Protein AF-A0AAZ3Q9U4-F1 (afdb_monomer)

pLDDT: mean 82.26, std 19.21, range [31.11, 98.75]

Mean predicted aligned error: 13.23 Å

Solvent-accessible surface area (backbone atoms only — not comparable to full-atom values): 12787 Å² total; per-residue (Å²): 139,87,85,83,89,81,92,74,90,76,81,78,76,84,69,70,64,64,60,52,54,51,51,49,50,49,50,51,51,51,49,54,52,50,51,51,51,50,52,50,51,52,51,52,52,51,50,49,52,50,50,49,50,50,51,51,48,52,58,60,59,39,42,61,49,77,53,77,44,64,73,43,79,49,76,29,46,24,40,40,40,41,26,47,29,39,39,40,42,25,47,32,40,38,39,44,26,46,32,40,39,34,46,28,44,30,38,38,35,45,33,43,33,36,39,38,38,26,48,34,40,40,38,42,18,44,37,36,41,39,41,28,44,33,39,36,40,40,29,46,34,41,39,40,40,24,47,35,39,39,40,41,28,47,35,38,40,37,41,27,44,35,37,39,38,40,27,46,33,38,38,40,39,24,48,36,38,37,40,42,23,47,34,38,39,35,44,30,43,32,37,40,36,45,36,41,32,37,41,38,36,26,48,34,40,39,38,40,20,44,38,36,40,40,41,25,45,33,36,38,39,40,28,45,33,39,38,38,40,24,46,36,36,39,39,40,25,47,33,37,40,40,38,26,46,33,36,39,39,40,25,47,32,39,39,40,40,24,47,34,34,41,40,38,26,48,42,72,48,79,48,54,82,45,67,47,82,50,64,58,80,74,131

InterPro domains:
  IPR026737 Golgin subfamily A member 6-like [PTHR23143] (115-274)

Nearest PDB structures (foldseek):
  8vbb-assembly1_A  TM=3.164E-01  e=2.878E+00  Escherichia coli ETEC H10407

Organism: Oncorhynchus tshawytscha (NCBI:txid74940)

Sequence (283 aa):
MLGARPFGLQEVPNLPGHQGHLLGHQGHLLGLQGHLLGHQCHLLRHQGHLLWHQGHLLWHQGHQGHLLGQQDHLLGHQGHLLGHQGHLLGHQGHLLGHQGHLPGHQGHLPGHQGHLLGHQGHLLVHQGHLLGHQGHLLGHQGHLFGHQGHLLGHQGHLLGHQGHLLGHQGHLLGHQGHLLGHQGHLPGHQGHLPGHQGHLLGHQGHLLVHQGHLLGHQGHLLGHQGHLLGHQGHLLGHQGHLLGHQGHLLG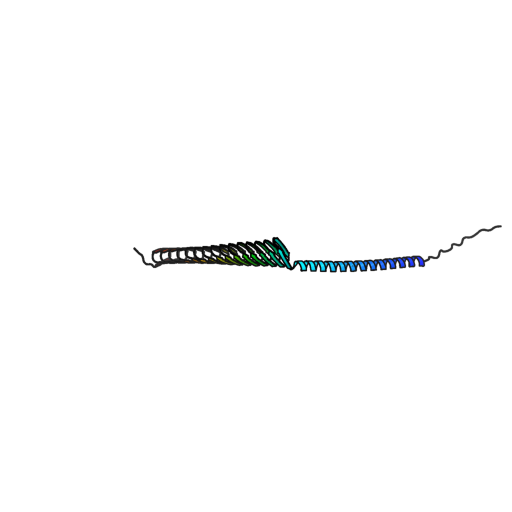HQGHLLGHQGHLLGHQGHLLGHQGHLSGHQGH

Radius of gyration: 43.03 Å; Cα contacts (8 Å, |Δi|>4): 817; chains: 1; bounding box: 132×72×117 Å

Secondary structure (DSSP, 8-state):
---------------HHHHHHHHHHHHHHHHHHHHHHHHHHHHHHHHHHHHHHHHHHHHHHTTEEEEEEEEEEEEEEEEEEEEEEEEEEEEEEEEEEEEEEEEEEEEEEEEEEEEEEEEEEEEEEEEEEEEEEEEEEEEEEEEEEEEEEEEEEEEEEEEEEEEEEEEEEEEEEEEEEEEEEEEEEEEEEEEEEEEEEEEEEEEEEEEEEEEEEEEEEEEEEEEEEEEEEEEEEEEEEEEEEEEEEEEEEEEEEEEEEEEEEEEEEEEEEEEEEEEEEE-----

Structure (mmCIF, N/CA/C/O backbone):
data_AF-A0AAZ3Q9U4-F1
#
_entry.id   AF-A0AAZ3Q9U4-F1
#
loop_
_atom_site.group_PDB
_atom_site.id
_atom_site.type_symbol
_atom_site.label_atom_id
_atom_site.label_alt_id
_atom_site.label_comp_id
_atom_site.label_asym_id
_atom_site.label_entity_id
_atom_site.label_seq_id
_atom_site.pdbx_PDB_ins_code
_atom_site.Cartn_x
_atom_site.Cartn_y
_atom_site.Cartn_z
_atom_site.occupancy
_atom_site.B_iso_or_equiv
_atom_site.auth_seq_id
_atom_site.auth_comp_id
_atom_site.auth_asym_id
_atom_site.auth_atom_id
_atom_site.pdbx_PDB_model_num
ATOM 1 N N . MET A 1 1 ? 103.275 53.259 -77.985 1.00 34.62 1 MET A N 1
ATOM 2 C CA . MET A 1 1 ? 102.979 54.632 -77.517 1.00 34.62 1 MET A CA 1
ATOM 3 C C . MET A 1 1 ? 101.551 54.600 -77.006 1.00 34.62 1 MET A C 1
ATOM 5 O O . MET A 1 1 ? 100.694 54.213 -77.778 1.00 34.62 1 MET A O 1
ATOM 9 N N . LEU A 1 2 ? 101.274 54.653 -75.706 1.00 33.69 2 LEU A N 1
ATOM 10 C CA . LEU A 1 2 ? 101.430 55.739 -74.720 1.00 33.69 2 LEU A CA 1
ATOM 11 C C . LEU A 1 2 ? 100.010 56.150 -74.294 1.00 33.69 2 LEU A C 1
ATOM 13 O O . LEU A 1 2 ? 99.180 56.407 -75.155 1.00 33.69 2 LEU A O 1
ATOM 17 N N . GLY A 1 3 ? 99.784 56.290 -72.985 1.00 31.77 3 GLY A N 1
ATOM 18 C CA . GLY A 1 3 ? 98.911 57.365 -72.493 1.00 31.77 3 GLY A CA 1
ATOM 19 C C . GLY A 1 3 ? 97.612 56.985 -71.778 1.00 31.77 3 GLY A C 1
ATOM 20 O O . GLY A 1 3 ? 96.534 57.081 -72.335 1.00 31.77 3 GLY A O 1
ATOM 21 N N . ALA A 1 4 ? 97.768 56.620 -70.507 1.00 35.41 4 ALA A N 1
ATOM 22 C CA . ALA A 1 4 ? 96.901 56.812 -69.336 1.00 35.41 4 ALA A CA 1
ATOM 23 C C . ALA A 1 4 ? 95.609 57.691 -69.383 1.00 35.41 4 ALA A C 1
ATOM 25 O O . ALA A 1 4 ? 95.686 58.870 -69.706 1.00 35.41 4 ALA A O 1
ATOM 26 N N . ARG A 1 5 ? 94.551 57.122 -68.746 1.00 38.59 5 ARG A N 1
ATOM 27 C CA . ARG A 1 5 ? 93.585 57.666 -67.729 1.00 38.59 5 ARG A CA 1
ATOM 28 C C . ARG A 1 5 ? 92.576 58.774 -68.145 1.00 38.59 5 ARG A C 1
ATOM 30 O O . ARG A 1 5 ? 92.869 59.493 -69.086 1.00 38.59 5 ARG A O 1
ATOM 37 N N . PRO A 1 6 ? 91.431 58.986 -67.427 1.00 45.69 6 PRO A N 1
ATOM 38 C CA . PRO A 1 6 ? 91.066 58.517 -66.074 1.00 45.69 6 PRO A CA 1
ATOM 39 C C . PRO A 1 6 ? 89.630 57.951 -65.880 1.00 45.69 6 PRO A C 1
ATOM 41 O O . PRO A 1 6 ? 88.805 57.893 -66.782 1.00 45.69 6 PRO A O 1
ATOM 44 N N . PHE A 1 7 ? 89.388 57.532 -64.634 1.00 42.53 7 PHE A N 1
ATOM 45 C CA . PHE A 1 7 ? 88.136 57.117 -63.999 1.00 42.53 7 PHE A CA 1
ATOM 46 C C . PHE A 1 7 ? 86.927 58.021 -64.297 1.00 42.53 7 PHE A C 1
ATOM 48 O O . PHE A 1 7 ? 86.986 59.227 -64.070 1.00 42.53 7 PHE A O 1
ATOM 55 N N . GLY A 1 8 ? 85.804 57.401 -64.663 1.00 36.22 8 GLY A N 1
ATOM 56 C CA . GLY A 1 8 ? 84.461 57.957 -64.507 1.00 36.22 8 GLY A CA 1
ATOM 57 C C . GLY A 1 8 ? 83.662 57.058 -63.565 1.00 36.22 8 GLY A C 1
ATOM 58 O O . GLY A 1 8 ? 83.477 55.878 -63.853 1.00 36.22 8 GLY A O 1
ATOM 59 N N . LEU A 1 9 ? 83.238 57.598 -62.422 1.00 41.28 9 LEU A N 1
ATOM 60 C CA . LEU A 1 9 ? 82.271 56.964 -61.528 1.00 41.28 9 LEU A CA 1
ATOM 61 C C . LEU A 1 9 ? 80.948 56.830 -62.289 1.00 41.28 9 LEU A C 1
ATOM 63 O O . LEU A 1 9 ? 80.286 57.831 -62.546 1.00 41.28 9 LEU A O 1
ATOM 67 N N . GLN A 1 10 ? 80.586 55.612 -62.689 1.00 36.62 10 GLN A N 1
ATOM 68 C CA . GLN A 1 10 ? 79.272 55.347 -63.261 1.00 36.62 10 GLN A CA 1
ATOM 69 C C . GLN A 1 10 ? 78.308 55.113 -62.096 1.00 36.62 10 GLN A C 1
ATOM 71 O O . GLN A 1 10 ? 78.396 54.103 -61.396 1.00 36.62 10 GLN A O 1
ATOM 76 N N . GLU A 1 11 ? 77.441 56.095 -61.852 1.00 39.34 11 GLU A N 1
ATOM 77 C CA . GLU A 1 11 ? 76.276 55.947 -60.987 1.00 39.34 11 GLU A CA 1
ATOM 78 C C . GLU A 1 11 ? 75.499 54.704 -61.433 1.00 39.34 11 GLU A C 1
ATOM 80 O O . GLU A 1 11 ? 75.037 54.625 -62.571 1.00 39.34 11 GLU A O 1
ATOM 85 N N . VAL A 1 12 ? 75.386 53.705 -60.554 1.00 41.75 12 VAL A N 1
ATOM 86 C CA . VAL A 1 12 ? 74.483 52.577 -60.788 1.00 41.75 12 VAL A CA 1
ATOM 87 C C . VAL A 1 12 ? 73.069 53.106 -60.554 1.00 41.75 12 VAL A C 1
ATOM 89 O O . VAL A 1 12 ? 72.762 53.503 -59.426 1.00 41.75 12 VAL A O 1
ATOM 92 N N . PRO A 1 13 ? 72.194 53.141 -61.574 1.00 44.12 13 PRO A N 1
ATOM 93 C CA . PRO A 1 13 ? 70.821 53.550 -61.368 1.00 44.12 13 PRO A CA 1
ATOM 94 C C . PRO A 1 13 ? 70.145 52.526 -60.458 1.00 44.12 13 PRO A C 1
ATOM 96 O O . PRO A 1 13 ? 70.091 51.329 -60.750 1.00 44.12 13 PRO A O 1
ATOM 99 N N . ASN A 1 14 ? 69.634 53.023 -59.335 1.00 52.00 14 ASN A N 1
ATOM 100 C CA . ASN A 1 14 ? 68.685 52.325 -58.483 1.00 52.00 14 ASN A CA 1
ATOM 101 C C . ASN A 1 14 ? 67.581 51.762 -59.400 1.00 52.00 14 ASN A C 1
ATOM 103 O O . ASN A 1 14 ? 66.927 52.534 -60.099 1.00 52.00 14 ASN A O 1
ATOM 107 N N . LEU A 1 15 ? 67.412 50.437 -59.456 1.00 45.94 15 LEU A N 1
ATOM 108 C CA . LEU A 1 15 ? 66.365 49.764 -60.235 1.00 45.94 15 LEU A CA 1
ATOM 109 C C . LEU A 1 15 ? 65.181 49.443 -59.300 1.00 45.94 15 LEU A C 1
ATOM 111 O O . LEU A 1 15 ? 65.105 48.329 -58.776 1.00 45.94 15 LEU A O 1
ATOM 115 N N . PRO A 1 16 ? 64.225 50.369 -59.081 1.00 51.62 16 PRO A N 1
ATOM 116 C CA . PRO A 1 16 ? 63.063 50.136 -58.216 1.00 51.62 16 PRO A CA 1
ATOM 117 C C . PRO A 1 16 ? 62.078 49.089 -58.775 1.00 51.62 16 PRO A C 1
ATOM 119 O O . PRO A 1 16 ? 61.184 48.637 -58.063 1.00 51.62 16 PRO A O 1
ATOM 122 N N . GLY A 1 17 ? 62.237 48.662 -60.035 1.00 53.09 17 GLY A N 1
ATOM 123 C CA . GLY A 1 17 ? 61.307 47.751 -60.713 1.00 53.09 17 GLY A CA 1
ATOM 124 C C . GLY A 1 17 ? 61.355 46.294 -60.239 1.00 53.09 17 GLY A C 1
ATOM 125 O O . GLY A 1 17 ? 60.309 45.661 -60.113 1.00 53.09 17 GLY A O 1
ATOM 126 N N . HIS A 1 18 ? 62.537 45.750 -59.922 1.00 51.00 18 HIS A N 1
ATOM 127 C CA . HIS A 1 18 ? 62.660 44.332 -59.546 1.00 51.00 18 HIS A CA 1
ATOM 128 C C . HIS A 1 18 ? 62.171 44.039 -58.121 1.00 51.00 18 HIS A C 1
ATOM 130 O O . HIS A 1 18 ? 61.560 42.996 -57.890 1.00 51.00 18 HIS A O 1
ATOM 136 N N . GLN A 1 19 ? 62.367 44.968 -57.178 1.00 50.28 19 GLN A N 1
ATOM 137 C CA . GLN A 1 19 ? 61.842 44.833 -55.815 1.00 50.28 19 GLN A CA 1
ATOM 138 C C . GLN A 1 19 ? 60.315 44.983 -55.774 1.00 50.28 19 GLN A C 1
ATOM 140 O O . GLN A 1 19 ? 59.658 44.199 -55.095 1.00 50.28 19 GLN A O 1
ATOM 145 N N . GLY A 1 20 ? 59.731 45.905 -56.550 1.00 54.91 20 GLY A N 1
ATOM 146 C CA . GLY A 1 20 ? 58.274 46.061 -56.646 1.00 54.91 20 GLY A CA 1
ATOM 147 C C . GLY A 1 20 ? 57.567 44.838 -57.242 1.00 54.91 20 GLY A C 1
ATOM 148 O O . GLY A 1 20 ? 56.525 44.426 -56.739 1.00 54.91 20 GLY A O 1
ATOM 149 N N . HIS A 1 21 ? 58.159 44.201 -58.259 1.00 55.16 21 HIS A N 1
ATOM 150 C CA . HIS A 1 21 ? 57.615 42.976 -58.862 1.00 55.16 21 HIS A CA 1
ATOM 151 C C . HIS A 1 21 ? 57.690 41.765 -57.917 1.00 55.16 21 HIS A C 1
ATOM 153 O O . HIS A 1 21 ? 56.750 40.974 -57.853 1.00 55.16 21 HIS A O 1
ATOM 159 N N . LEU A 1 22 ? 58.781 41.634 -57.150 1.00 54.75 22 LEU A N 1
ATOM 160 C CA . LEU A 1 22 ? 58.933 40.609 -56.111 1.00 54.75 22 LEU A CA 1
ATOM 161 C C . LEU A 1 22 ? 57.954 40.822 -54.949 1.00 54.75 22 LEU A C 1
ATOM 163 O O . LEU A 1 22 ? 57.327 39.863 -54.508 1.00 54.75 22 LEU A O 1
ATOM 167 N N . LEU A 1 23 ? 57.767 42.068 -54.504 1.00 58.53 23 LEU A N 1
ATOM 168 C CA . LEU A 1 23 ? 56.784 42.429 -53.477 1.00 58.53 23 LEU A CA 1
ATOM 169 C C . LEU A 1 23 ? 55.342 42.207 -53.959 1.00 58.53 23 LEU A C 1
ATOM 171 O O . LEU A 1 23 ? 54.513 41.722 -53.195 1.00 58.53 23 LEU A O 1
ATOM 175 N N . GLY A 1 24 ? 55.046 42.487 -55.232 1.00 64.75 24 GLY A N 1
ATOM 176 C CA . GLY A 1 24 ? 53.754 42.187 -55.853 1.00 64.75 24 GLY A CA 1
ATOM 177 C C . GLY A 1 24 ? 53.478 40.683 -55.943 1.00 64.75 24 GLY A C 1
ATOM 178 O O . GLY A 1 24 ? 52.386 40.236 -55.593 1.00 64.75 24 GLY A O 1
ATOM 179 N N . HIS A 1 25 ? 54.481 39.883 -56.322 1.00 63.16 25 HIS A N 1
ATOM 180 C CA . HIS A 1 25 ? 54.386 38.420 -56.307 1.00 63.16 25 HIS A CA 1
ATOM 181 C C . HIS A 1 25 ? 54.213 37.863 -54.888 1.00 63.16 25 HIS A C 1
ATOM 183 O O . HIS A 1 25 ? 53.399 36.964 -54.685 1.00 63.16 25 HIS A O 1
ATOM 189 N N . GLN A 1 26 ? 54.930 38.409 -53.901 1.00 61.16 26 GLN A N 1
ATOM 190 C CA . GLN A 1 26 ? 54.768 38.050 -52.489 1.00 61.16 26 GLN A CA 1
ATOM 191 C C . GLN A 1 26 ? 53.374 38.422 -51.973 1.00 61.16 26 GLN A C 1
ATOM 193 O O . GLN A 1 26 ? 52.730 37.598 -51.332 1.00 61.16 26 GLN A O 1
ATOM 198 N N . GLY A 1 27 ? 52.861 39.609 -52.308 1.00 66.19 27 GLY A N 1
ATOM 199 C CA . GLY A 1 27 ? 51.503 40.032 -51.965 1.00 66.19 27 GLY A CA 1
ATOM 200 C C . GLY A 1 27 ? 50.426 39.153 -52.604 1.00 66.19 27 GLY A C 1
ATOM 201 O O . GLY A 1 27 ? 49.461 38.784 -51.939 1.00 66.19 27 GLY A O 1
ATOM 202 N N . HIS A 1 28 ? 50.611 38.745 -53.862 1.00 70.25 28 HIS A N 1
ATOM 203 C CA . HIS A 1 28 ? 49.698 37.825 -54.542 1.00 70.25 28 HIS A CA 1
ATOM 204 C C . HIS A 1 28 ? 49.723 36.420 -53.917 1.00 70.25 28 HIS A C 1
ATOM 206 O O . HIS A 1 28 ? 48.667 35.835 -53.683 1.00 70.25 28 HIS A O 1
ATOM 212 N N . LEU A 1 29 ? 50.907 35.905 -53.568 1.00 68.25 29 LEU A N 1
ATOM 213 C CA . LEU A 1 29 ? 51.060 34.630 -52.857 1.00 68.25 29 LEU A CA 1
ATOM 214 C C . LEU A 1 29 ? 50.422 34.670 -51.461 1.00 68.25 29 LEU A C 1
ATOM 216 O O . LEU A 1 29 ? 49.724 33.730 -51.089 1.00 68.25 29 LEU A O 1
ATOM 220 N N . LEU A 1 30 ? 50.592 35.769 -50.720 1.00 71.25 30 LEU A N 1
ATOM 221 C CA . LEU A 1 30 ? 49.940 35.986 -49.424 1.00 71.25 30 LEU A CA 1
ATOM 222 C C . LEU A 1 30 ? 48.415 36.097 -49.564 1.00 71.25 30 LEU A C 1
ATOM 224 O O . LEU A 1 30 ? 47.685 35.556 -48.736 1.00 71.25 30 LEU A O 1
ATOM 228 N N . GLY A 1 31 ? 47.922 36.736 -50.629 1.00 71.25 31 GLY A N 1
ATOM 229 C CA . GLY A 1 31 ? 46.496 36.796 -50.954 1.00 71.25 31 GLY A CA 1
ATOM 230 C C . GLY A 1 31 ? 45.909 35.412 -51.236 1.00 71.25 31 GLY A C 1
ATOM 231 O O . GLY A 1 31 ? 44.898 35.037 -50.643 1.00 71.25 31 GLY A O 1
ATOM 232 N N . LEU A 1 32 ? 46.578 34.607 -52.067 1.00 74.12 32 LEU A N 1
ATOM 233 C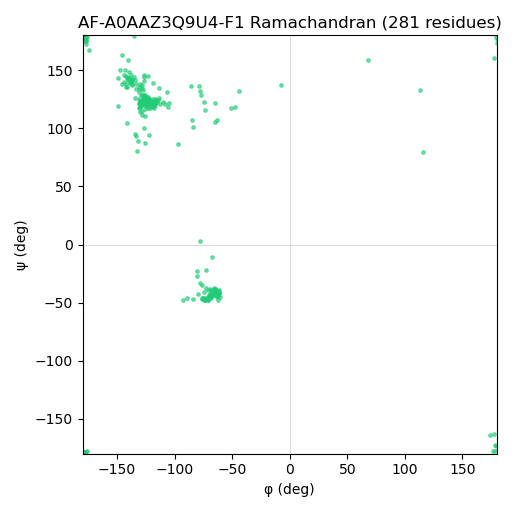 CA . LEU A 1 32 ? 46.190 33.219 -52.342 1.00 74.12 32 LEU A CA 1
ATOM 234 C C . LEU A 1 32 ? 46.230 32.351 -51.076 1.00 74.12 32 LEU A C 1
ATOM 236 O O . LEU A 1 32 ? 45.325 31.546 -50.855 1.00 74.12 32 LEU A O 1
ATOM 240 N N . GLN A 1 33 ? 47.227 32.549 -50.210 1.00 70.25 33 GLN A N 1
ATOM 241 C CA . GLN A 1 33 ? 47.317 31.870 -48.918 1.00 70.25 33 GLN A CA 1
ATOM 242 C C . GLN A 1 33 ? 46.171 32.284 -47.980 1.00 70.25 33 GLN A C 1
ATOM 244 O O . GLN A 1 33 ? 45.575 31.426 -47.331 1.00 70.25 33 GLN A O 1
ATOM 249 N N . GLY A 1 34 ? 45.800 33.567 -47.961 1.00 72.31 34 GLY A N 1
ATOM 250 C CA . GLY A 1 34 ? 44.638 34.076 -47.230 1.00 72.31 34 GLY A CA 1
ATOM 251 C C . GLY A 1 34 ? 43.314 33.495 -47.736 1.00 72.31 34 GLY A C 1
ATOM 252 O O . GLY A 1 34 ? 42.479 33.081 -46.933 1.00 72.31 34 GLY A O 1
ATOM 253 N N . HIS A 1 35 ? 43.140 33.378 -49.055 1.00 76.19 35 HIS A N 1
ATOM 254 C CA . HIS A 1 35 ? 41.973 32.721 -49.648 1.00 76.19 35 HIS A CA 1
ATOM 255 C C . HIS A 1 35 ? 41.915 31.228 -49.300 1.00 76.19 35 HIS A C 1
ATOM 257 O O . HIS A 1 35 ? 40.849 30.731 -48.932 1.00 76.19 35 HIS A O 1
ATOM 263 N N . LEU A 1 36 ? 43.049 30.520 -49.343 1.00 73.94 36 LEU A N 1
ATOM 264 C CA . LEU A 1 36 ? 43.132 29.110 -48.957 1.00 73.94 36 LEU A CA 1
ATOM 265 C C . LEU A 1 36 ? 42.768 28.908 -47.477 1.00 73.94 36 LEU A C 1
ATOM 267 O O . LEU A 1 36 ? 41.971 28.026 -47.159 1.00 73.94 36 LEU A O 1
ATOM 271 N N . LEU A 1 37 ? 43.286 29.758 -46.586 1.00 74.31 37 LEU A N 1
ATOM 272 C CA . LEU A 1 37 ? 42.946 29.754 -45.160 1.00 74.31 37 LEU A CA 1
ATOM 273 C C . LEU A 1 37 ? 41.461 30.071 -44.929 1.00 74.31 37 LEU A C 1
ATOM 275 O O . LEU A 1 37 ? 40.815 29.422 -44.109 1.00 74.31 37 LEU A O 1
ATOM 279 N N . GLY A 1 38 ? 40.888 31.011 -45.686 1.00 72.62 38 GLY A N 1
ATOM 280 C CA . GLY A 1 38 ? 39.456 31.316 -45.653 1.00 72.62 38 GLY A CA 1
ATOM 281 C C . GLY A 1 38 ? 38.590 30.117 -46.052 1.00 72.62 38 GLY A C 1
ATOM 282 O O . GLY A 1 38 ? 37.633 29.781 -45.349 1.00 72.62 38 GLY A O 1
ATOM 283 N N . HIS A 1 39 ? 38.964 29.413 -47.124 1.00 72.19 39 HIS A N 1
ATOM 284 C CA . HIS A 1 39 ? 38.303 28.174 -47.541 1.00 72.19 39 HIS A CA 1
ATOM 285 C C . HIS A 1 39 ? 38.435 27.062 -46.493 1.00 72.19 39 HIS A C 1
ATOM 287 O O . HIS A 1 39 ? 37.448 26.383 -46.205 1.00 72.19 39 HIS A O 1
ATOM 293 N N . GLN A 1 40 ? 39.609 26.903 -45.875 1.00 63.97 40 GLN A N 1
ATOM 294 C CA . GLN A 1 40 ? 39.823 25.946 -44.783 1.00 63.97 40 GLN A CA 1
ATOM 295 C C . GLN A 1 40 ? 38.955 26.270 -43.560 1.00 63.97 40 GLN A C 1
ATOM 297 O O . GLN A 1 40 ? 38.327 25.373 -43.002 1.00 63.97 40 GLN A O 1
ATOM 302 N N . CYS A 1 41 ? 38.837 27.545 -43.186 1.00 65.06 41 CYS A N 1
ATOM 303 C CA . CYS A 1 41 ? 37.967 27.986 -42.095 1.00 65.06 41 CYS A CA 1
ATOM 304 C C . CYS A 1 41 ? 36.485 27.703 -42.394 1.00 65.06 41 CYS A C 1
ATOM 306 O O . CYS A 1 41 ? 35.747 27.228 -41.530 1.00 65.06 41 CYS A O 1
ATOM 308 N N . HIS A 1 42 ? 36.046 27.939 -43.635 1.00 65.38 42 HIS A N 1
ATOM 309 C CA . HIS A 1 42 ? 34.681 27.634 -44.061 1.00 65.38 42 HIS A CA 1
ATOM 310 C C . HIS A 1 42 ? 34.397 26.122 -44.049 1.00 65.38 42 HIS A C 1
ATOM 312 O O . HIS A 1 42 ? 33.335 25.694 -43.593 1.00 65.38 42 HIS A O 1
ATOM 318 N N . LEU A 1 43 ? 35.360 25.303 -44.483 1.00 66.75 43 LEU A N 1
ATOM 319 C CA . LEU A 1 43 ? 35.293 23.841 -44.412 1.00 66.75 43 LEU A CA 1
ATOM 320 C C . LEU A 1 43 ? 35.224 23.342 -42.964 1.00 66.75 43 LEU A C 1
ATOM 322 O O . LEU A 1 43 ? 34.376 22.508 -42.663 1.00 66.75 43 LEU A O 1
ATOM 326 N N . LEU A 1 44 ? 36.040 23.889 -42.059 1.00 63.97 44 LEU A N 1
ATOM 327 C CA . LEU A 1 44 ? 36.012 23.550 -40.632 1.00 63.97 44 LEU A CA 1
ATOM 328 C C . LEU A 1 44 ? 34.681 23.942 -39.977 1.00 63.97 44 LEU A C 1
ATOM 330 O O . LEU A 1 44 ? 34.118 23.163 -39.210 1.00 63.97 44 LEU A O 1
ATOM 334 N N . ARG A 1 45 ? 34.122 25.109 -40.320 1.00 62.06 45 ARG A N 1
ATOM 335 C CA . ARG A 1 45 ? 32.798 25.531 -39.838 1.00 62.06 45 ARG A CA 1
ATOM 336 C C . ARG A 1 45 ? 31.688 24.613 -40.349 1.00 62.06 45 ARG A C 1
ATOM 338 O O . ARG A 1 45 ? 30.791 24.261 -39.586 1.00 62.06 45 ARG A O 1
ATOM 345 N N . HIS A 1 46 ? 31.758 24.201 -41.613 1.00 56.94 46 HIS A N 1
ATOM 346 C CA . HIS A 1 46 ? 30.809 23.257 -42.199 1.00 56.94 46 HIS A CA 1
ATOM 347 C C . HIS A 1 46 ? 30.938 21.857 -41.575 1.00 56.94 46 HIS A C 1
ATOM 349 O O . HIS A 1 46 ? 29.930 21.237 -41.253 1.00 56.94 46 HIS A O 1
ATOM 355 N N . GLN A 1 47 ? 32.162 21.381 -41.322 1.00 58.72 47 GLN A N 1
ATOM 356 C CA . GLN A 1 47 ? 32.418 20.138 -40.584 1.00 58.72 47 GLN A CA 1
ATOM 357 C C . GLN A 1 47 ? 31.875 20.208 -39.151 1.00 58.72 47 GLN A C 1
ATOM 359 O O . GLN A 1 47 ? 31.227 19.266 -38.708 1.00 58.72 47 GLN A O 1
ATOM 364 N N . GLY A 1 48 ? 32.050 21.337 -38.458 1.00 52.66 48 GLY A N 1
ATOM 365 C CA . GLY A 1 48 ? 31.460 21.576 -37.140 1.00 52.66 48 GLY A CA 1
ATOM 366 C C . GLY A 1 48 ? 29.929 21.549 -37.159 1.00 52.66 48 GLY A C 1
ATOM 367 O O . GLY A 1 48 ? 29.320 20.923 -36.298 1.00 52.66 48 GLY A O 1
ATOM 368 N N . HIS A 1 49 ? 29.298 22.147 -38.175 1.00 51.25 49 HIS A N 1
ATOM 369 C CA . HIS A 1 49 ? 27.843 22.088 -38.360 1.00 51.25 49 HIS A CA 1
ATOM 370 C C . HIS A 1 49 ? 27.339 20.668 -38.655 1.00 51.25 49 HIS A C 1
ATOM 372 O O . HIS A 1 49 ? 26.299 20.268 -38.136 1.00 51.25 49 HIS A O 1
ATOM 378 N N . LEU A 1 50 ? 28.075 19.892 -39.456 1.00 55.22 50 LEU A N 1
ATOM 379 C CA . LEU A 1 50 ? 27.753 18.493 -39.750 1.00 55.22 50 LEU A CA 1
ATOM 380 C C . LEU A 1 50 ? 27.914 17.597 -38.516 1.00 55.22 50 LEU A C 1
ATOM 382 O O . LEU A 1 50 ? 27.052 16.759 -38.268 1.00 55.22 50 LEU A O 1
ATOM 386 N N . LEU A 1 51 ? 28.967 17.800 -37.720 1.00 58.62 51 LEU A N 1
ATOM 387 C CA . LEU A 1 51 ? 29.185 17.103 -36.447 1.00 58.62 51 LEU A CA 1
ATOM 388 C C . LEU A 1 51 ? 28.109 17.463 -35.418 1.00 58.62 51 LEU A C 1
ATOM 390 O O . LEU A 1 51 ? 27.613 16.584 -34.718 1.00 58.62 51 LEU A O 1
ATOM 394 N N . TRP A 1 52 ? 27.697 18.731 -35.364 1.00 56.75 52 TRP A N 1
ATOM 395 C CA . TRP A 1 52 ? 26.584 19.172 -34.527 1.00 56.75 52 TRP A CA 1
ATOM 396 C C . TRP A 1 52 ? 25.267 18.517 -34.959 1.00 56.75 52 TRP A C 1
ATOM 398 O O . TRP A 1 52 ? 24.557 17.970 -34.121 1.00 56.75 52 TRP A O 1
ATOM 408 N N . HIS A 1 53 ? 24.974 18.472 -36.264 1.00 44.72 53 HIS A N 1
ATOM 409 C CA . HIS A 1 53 ? 23.798 17.770 -36.783 1.00 44.72 53 HIS A CA 1
ATOM 410 C C . HIS A 1 53 ? 23.858 16.254 -36.555 1.00 44.72 53 HIS A C 1
ATOM 412 O O . HIS A 1 53 ? 22.835 15.669 -36.215 1.00 44.72 53 HIS A O 1
ATOM 418 N N . GLN A 1 54 ? 25.023 15.611 -36.685 1.00 45.00 54 GLN A N 1
ATOM 419 C CA . GLN A 1 54 ? 25.194 14.189 -36.361 1.00 45.00 54 GLN A CA 1
ATOM 420 C C . GLN A 1 54 ? 25.000 13.919 -34.867 1.00 45.00 54 GLN A C 1
ATOM 422 O O . GLN A 1 54 ? 24.297 12.976 -34.518 1.00 45.00 54 GLN A O 1
ATOM 427 N N . GLY A 1 55 ? 25.550 14.761 -33.988 1.00 45.50 55 GLY A N 1
ATOM 428 C CA . GLY A 1 55 ? 25.331 14.676 -32.543 1.00 45.50 55 GLY A CA 1
ATOM 429 C C . GLY A 1 55 ? 23.864 14.894 -32.162 1.00 45.50 55 GLY A C 1
ATOM 430 O O . GLY A 1 55 ? 23.323 14.149 -31.351 1.00 45.50 55 GLY A O 1
ATOM 431 N N . HIS A 1 56 ? 23.193 15.850 -32.807 1.00 42.41 56 HIS A N 1
ATOM 432 C CA . HIS A 1 56 ? 21.766 16.121 -32.631 1.00 42.41 56 HIS A CA 1
ATOM 433 C C . HIS A 1 56 ? 20.894 14.957 -33.135 1.00 42.41 56 HIS A C 1
ATOM 435 O O . HIS A 1 56 ? 19.934 14.569 -32.476 1.00 42.41 56 HIS A O 1
ATOM 441 N N . LEU A 1 57 ? 21.246 14.343 -34.269 1.00 42.88 57 LEU A N 1
ATOM 442 C CA . LEU A 1 57 ? 20.561 13.162 -34.803 1.00 42.88 57 LEU A CA 1
ATOM 443 C C . LEU A 1 57 ? 20.797 11.909 -33.943 1.00 42.88 57 LEU A C 1
ATOM 445 O O . LEU A 1 57 ? 19.850 11.163 -33.728 1.00 42.88 57 LEU A O 1
ATOM 449 N N . LEU A 1 58 ? 22.002 11.698 -33.400 1.00 49.28 58 LEU A N 1
ATOM 450 C CA . LEU A 1 58 ? 22.312 10.616 -32.449 1.00 49.28 58 LEU A CA 1
ATOM 451 C C . LEU A 1 58 ? 21.564 10.789 -31.120 1.00 49.28 58 LEU A C 1
ATOM 453 O O . LEU A 1 58 ? 21.020 9.827 -30.582 1.00 49.28 58 LEU A O 1
ATOM 457 N N . TRP A 1 59 ? 21.470 12.024 -30.626 1.00 42.31 59 TRP A N 1
ATOM 458 C CA . TRP A 1 59 ? 20.656 12.370 -29.463 1.00 42.31 59 TRP A CA 1
ATOM 459 C C . TRP A 1 59 ? 19.165 12.083 -29.719 1.00 42.31 59 TRP A C 1
ATOM 461 O O . TRP A 1 59 ? 18.504 11.466 -28.887 1.00 42.31 59 TRP A O 1
ATOM 471 N N . HIS A 1 60 ? 18.660 12.403 -30.918 1.00 37.28 60 HIS A N 1
ATOM 472 C CA . HIS A 1 60 ? 17.304 12.053 -31.360 1.00 37.28 60 HIS A CA 1
ATOM 473 C C . HIS A 1 60 ? 17.092 10.561 -31.691 1.00 37.28 60 HIS A C 1
ATOM 475 O O . HIS A 1 60 ? 15.959 10.095 -31.633 1.00 37.28 60 HIS A O 1
ATOM 481 N N . GLN A 1 61 ? 18.134 9.781 -31.992 1.00 44.19 61 GLN A N 1
ATOM 482 C CA . GLN A 1 61 ? 18.039 8.322 -32.165 1.00 44.19 61 GLN A CA 1
ATOM 483 C C . GLN A 1 61 ? 18.032 7.567 -30.823 1.00 44.19 61 GLN A C 1
ATOM 485 O O . GLN A 1 61 ? 17.468 6.480 -30.746 1.00 44.19 61 GLN A O 1
ATOM 490 N N . GLY A 1 62 ? 18.552 8.157 -29.741 1.00 49.53 62 GLY A N 1
ATOM 491 C CA . GLY A 1 62 ? 18.411 7.643 -28.368 1.00 49.53 62 GLY A CA 1
ATOM 492 C C . GLY A 1 62 ? 17.050 7.927 -27.708 1.00 49.53 62 GLY A C 1
ATOM 493 O O . GLY A 1 62 ? 16.854 7.622 -26.527 1.00 49.53 62 GLY A O 1
ATOM 494 N N . HIS A 1 63 ? 16.104 8.539 -28.433 1.00 52.72 63 HIS A N 1
ATOM 495 C CA . HIS A 1 63 ? 14.830 8.989 -27.866 1.00 52.72 63 HIS A CA 1
ATOM 496 C C . HIS A 1 63 ? 13.786 7.878 -27.708 1.00 52.72 63 HIS A C 1
ATOM 498 O O . HIS A 1 63 ? 12.940 7.995 -26.822 1.00 52.72 63 HIS A O 1
ATOM 504 N N . GLN A 1 64 ? 13.836 6.824 -28.530 1.00 57.44 64 GLN A N 1
ATOM 505 C CA . GLN A 1 64 ? 12.888 5.704 -28.528 1.00 57.44 64 GLN A CA 1
ATOM 506 C C . GLN A 1 64 ? 13.590 4.417 -28.967 1.00 57.44 64 GLN A C 1
ATOM 508 O O . GLN A 1 64 ? 14.073 4.336 -30.093 1.00 57.44 64 GLN A O 1
ATOM 513 N N . GLY A 1 65 ? 13.622 3.401 -28.108 1.00 60.94 65 GLY A N 1
ATOM 514 C CA . GLY A 1 65 ? 14.107 2.072 -28.485 1.00 60.94 65 GLY A CA 1
ATOM 515 C C . GLY A 1 65 ? 13.059 0.983 -28.247 1.00 60.94 65 GLY A C 1
ATOM 516 O O . GLY A 1 65 ? 12.291 1.047 -27.285 1.00 60.94 65 GLY A O 1
ATOM 517 N N . HIS A 1 66 ? 13.038 -0.019 -29.126 1.00 65.00 66 HIS A N 1
ATOM 518 C CA . HIS A 1 66 ? 12.224 -1.226 -28.997 1.00 65.00 66 HIS A CA 1
ATOM 519 C C . HIS A 1 66 ? 13.124 -2.449 -29.186 1.00 65.00 66 HIS A C 1
ATOM 521 O O . HIS A 1 66 ? 13.778 -2.552 -30.223 1.00 65.00 66 HIS A O 1
ATOM 527 N N . LEU A 1 67 ? 13.189 -3.346 -28.200 1.00 64.94 67 LEU A N 1
ATOM 528 C CA . LEU A 1 67 ? 13.943 -4.600 -28.313 1.00 64.94 67 LEU A CA 1
ATOM 529 C C . LEU A 1 67 ? 13.048 -5.792 -27.970 1.00 64.94 67 LEU A C 1
ATOM 531 O O . LEU A 1 67 ? 12.152 -5.690 -27.126 1.00 64.94 67 LEU A O 1
ATOM 535 N N . LEU A 1 68 ? 13.317 -6.896 -28.668 1.00 52.44 68 LEU A N 1
ATOM 536 C CA . LEU A 1 68 ? 12.646 -8.183 -28.543 1.00 52.44 68 LEU A CA 1
ATOM 537 C C . LEU A 1 68 ? 13.706 -9.271 -28.359 1.00 52.44 68 LEU A C 1
ATOM 539 O O . LEU A 1 68 ? 14.525 -9.479 -29.259 1.00 52.44 68 LEU A O 1
ATOM 543 N N . GLY A 1 69 ? 13.670 -9.996 -27.247 1.00 49.47 69 GLY A N 1
ATOM 544 C CA . GLY A 1 69 ? 14.689 -10.999 -26.957 1.00 49.47 69 GLY A CA 1
ATOM 545 C C . GLY A 1 69 ? 14.437 -11.792 -25.677 1.00 49.47 69 GLY A C 1
ATOM 546 O O . GLY A 1 69 ? 13.451 -11.614 -24.969 1.00 49.47 69 GLY A O 1
ATOM 547 N N . GLN A 1 70 ? 15.317 -12.750 -25.376 1.00 51.50 70 GLN A N 1
ATOM 548 C CA . GLN A 1 70 ? 15.254 -13.465 -24.093 1.00 51.50 70 GLN A CA 1
ATOM 549 C C . GLN A 1 70 ? 15.830 -12.642 -22.932 1.00 51.50 70 GLN A C 1
ATOM 551 O O . GLN A 1 70 ? 15.339 -12.768 -21.809 1.00 51.50 70 GLN A O 1
ATOM 556 N N . GLN A 1 71 ? 16.847 -11.820 -23.202 1.00 69.69 71 GLN A N 1
ATOM 557 C CA . GLN A 1 71 ? 17.535 -10.966 -22.235 1.00 69.69 71 GLN A CA 1
ATOM 558 C C . GLN A 1 71 ? 17.865 -9.625 -22.890 1.00 69.69 71 GLN A C 1
ATOM 560 O O . GLN A 1 71 ? 18.813 -9.540 -23.669 1.00 69.69 71 GLN A O 1
ATOM 565 N N . ASP A 1 72 ? 17.115 -8.583 -22.544 1.00 72.62 72 ASP A N 1
ATOM 566 C CA . ASP A 1 72 ? 17.252 -7.274 -23.184 1.00 72.62 72 ASP A CA 1
ATOM 567 C C . ASP A 1 72 ? 17.658 -6.186 -22.187 1.00 72.62 72 ASP A C 1
ATOM 569 O O . ASP A 1 72 ? 17.150 -6.117 -21.067 1.00 72.62 72 ASP A O 1
ATOM 573 N N . HIS A 1 73 ? 18.567 -5.309 -22.615 1.00 68.88 73 HIS A N 1
ATOM 574 C CA . HIS A 1 73 ? 18.976 -4.117 -21.874 1.00 68.88 73 HIS A CA 1
ATOM 575 C C . HIS A 1 73 ? 18.824 -2.897 -22.776 1.00 68.88 73 HIS A C 1
ATOM 577 O O . HIS A 1 73 ? 19.366 -2.871 -23.881 1.00 68.88 73 HIS A O 1
ATOM 583 N N . LEU A 1 74 ? 18.102 -1.881 -22.309 1.00 69.94 74 LEU A N 1
ATOM 584 C CA . LEU A 1 74 ? 17.867 -0.657 -23.067 1.00 69.94 74 LEU A CA 1
ATOM 585 C C . LEU A 1 74 ? 18.100 0.576 -22.203 1.00 69.94 74 LEU A C 1
ATOM 587 O O . LEU A 1 74 ? 17.612 0.664 -21.076 1.00 69.94 74 LEU A O 1
ATOM 591 N N . LEU A 1 75 ? 18.822 1.540 -22.773 1.00 70.12 75 LEU A N 1
ATOM 592 C CA . LEU A 1 75 ? 19.051 2.859 -22.200 1.00 70.12 75 LEU A CA 1
ATOM 593 C C . LEU A 1 75 ? 18.592 3.915 -23.208 1.00 70.12 75 LEU A C 1
ATOM 595 O O . LEU A 1 75 ? 19.051 3.916 -24.349 1.00 70.12 75 LEU A O 1
ATOM 599 N N . GLY A 1 76 ? 17.682 4.798 -22.804 1.00 64.06 76 GLY A N 1
ATOM 600 C CA . GLY A 1 76 ? 17.145 5.834 -23.691 1.00 64.06 76 GLY A CA 1
ATOM 601 C C . GLY A 1 76 ? 16.114 6.728 -23.009 1.00 64.06 76 GLY A C 1
ATOM 602 O O . GLY A 1 76 ? 15.716 6.477 -21.877 1.00 64.06 76 GLY A O 1
ATOM 603 N N . HIS A 1 77 ? 15.658 7.789 -23.678 1.00 64.94 77 HIS A N 1
ATOM 604 C CA . HIS A 1 77 ? 14.624 8.663 -23.105 1.00 64.94 77 HIS A CA 1
ATOM 605 C C . HIS A 1 77 ? 13.275 7.931 -22.983 1.00 64.94 77 HIS A C 1
ATOM 607 O O . HIS A 1 77 ? 12.620 8.008 -21.943 1.00 64.94 77 HIS A O 1
ATOM 613 N N . GLN A 1 78 ? 12.874 7.190 -24.020 1.00 77.12 78 GLN A N 1
ATOM 614 C CA . GLN A 1 78 ? 11.726 6.285 -24.004 1.00 77.12 78 GLN A CA 1
ATOM 615 C C . GLN A 1 78 ? 12.147 4.885 -24.458 1.00 77.12 78 GLN A C 1
ATOM 617 O O . GLN A 1 78 ? 12.962 4.739 -25.371 1.00 77.12 78 GLN A O 1
ATOM 622 N N . GLY A 1 79 ? 11.559 3.847 -23.870 1.00 75.88 79 GLY A N 1
ATOM 623 C CA . GLY A 1 79 ? 11.850 2.470 -24.257 1.00 75.88 79 GLY A CA 1
ATOM 624 C C . GLY A 1 79 ? 10.667 1.521 -24.117 1.00 75.88 79 GLY A C 1
ATOM 625 O O . GLY A 1 79 ? 9.833 1.682 -23.225 1.00 75.88 79 GLY A O 1
ATOM 626 N N . HIS A 1 80 ? 10.639 0.501 -24.972 1.00 77.62 80 HIS A N 1
ATOM 627 C CA . HIS A 1 80 ? 9.712 -0.624 -24.892 1.00 77.62 80 HIS A CA 1
ATOM 628 C C . HIS A 1 80 ? 10.496 -1.935 -25.009 1.00 77.62 80 HIS A C 1
ATOM 630 O O . HIS A 1 80 ? 11.119 -2.186 -26.038 1.00 77.62 80 HIS A O 1
ATOM 636 N N . LEU A 1 81 ? 10.460 -2.770 -23.975 1.00 74.56 81 LEU A N 1
ATOM 637 C CA . LEU A 1 81 ? 11.082 -4.095 -23.977 1.00 74.56 81 LEU A CA 1
ATOM 638 C C . LEU A 1 81 ? 10.012 -5.181 -23.908 1.00 74.56 81 LEU A C 1
ATOM 640 O O . LEU A 1 81 ? 9.101 -5.093 -23.081 1.00 74.56 81 LEU A O 1
ATOM 644 N N . LEU A 1 82 ? 10.147 -6.213 -24.741 1.00 73.94 82 LEU A N 1
ATOM 645 C CA . LEU A 1 82 ? 9.359 -7.437 -24.628 1.00 73.94 82 LEU A CA 1
ATOM 646 C C . LEU A 1 82 ? 10.289 -8.647 -24.660 1.00 73.94 82 LEU A C 1
ATOM 648 O O . LEU A 1 82 ? 10.976 -8.887 -25.649 1.00 73.94 82 LEU A O 1
ATOM 652 N N . GLY A 1 83 ? 10.284 -9.423 -23.579 1.00 66.06 83 GLY A N 1
ATOM 653 C CA . GLY A 1 83 ? 11.216 -10.534 -23.434 1.00 66.06 83 GLY A CA 1
ATOM 654 C C . GLY A 1 83 ? 11.028 -11.345 -22.160 1.00 66.06 83 GLY A C 1
ATOM 655 O O . GLY A 1 83 ? 10.189 -11.030 -21.324 1.00 66.06 83 GLY A O 1
ATOM 656 N N . HIS A 1 84 ? 11.802 -12.417 -21.984 1.00 65.88 84 HIS A N 1
ATOM 657 C CA . HIS A 1 84 ? 11.732 -13.208 -20.748 1.00 65.88 84 HIS A CA 1
ATOM 658 C C . HIS A 1 84 ? 12.324 -12.430 -19.556 1.00 65.88 84 HIS A C 1
ATOM 660 O O . HIS A 1 84 ? 11.715 -12.379 -18.486 1.00 65.88 84 HIS A O 1
ATOM 666 N N . GLN A 1 85 ? 13.474 -11.780 -19.756 1.00 73.50 85 GLN A N 1
ATOM 667 C CA . GLN A 1 85 ? 14.127 -10.885 -18.800 1.00 73.50 85 GLN A CA 1
ATOM 668 C C . GLN A 1 85 ? 14.454 -9.544 -19.466 1.00 73.50 85 GLN A C 1
ATOM 670 O O . GLN A 1 85 ? 15.000 -9.522 -20.567 1.00 73.50 85 GLN A O 1
ATOM 675 N N . GLY A 1 86 ? 14.170 -8.432 -18.787 1.00 75.06 86 GLY A N 1
ATOM 676 C CA . GLY A 1 86 ? 14.484 -7.098 -19.303 1.00 75.06 86 GLY A CA 1
ATOM 677 C C . GLY A 1 86 ? 15.008 -6.126 -18.245 1.00 75.06 86 GLY A C 1
ATOM 678 O O . GLY A 1 86 ? 14.595 -6.161 -17.081 1.00 75.06 86 GLY A O 1
ATOM 679 N N . HIS A 1 87 ? 15.874 -5.208 -18.669 1.00 78.38 87 HIS A N 1
ATOM 680 C CA . HIS A 1 87 ? 16.293 -4.043 -17.895 1.00 78.38 87 HIS A CA 1
ATOM 681 C C . HIS A 1 87 ? 16.180 -2.773 -18.745 1.00 78.38 87 HIS A C 1
ATOM 683 O O . HIS A 1 87 ? 16.808 -2.668 -19.798 1.00 78.38 87 HIS A O 1
ATOM 689 N N . LEU A 1 88 ? 15.390 -1.801 -18.290 1.00 76.44 88 LEU A N 1
ATOM 690 C CA . LEU A 1 88 ? 15.126 -0.570 -19.035 1.00 76.44 88 LEU A CA 1
ATOM 691 C C . LEU A 1 88 ? 15.385 0.648 -18.159 1.00 76.44 88 LEU A C 1
ATOM 693 O O . LEU A 1 88 ? 14.646 0.873 -17.205 1.00 76.44 88 LEU A O 1
ATOM 697 N N . LEU A 1 89 ? 16.384 1.451 -18.525 1.00 75.88 89 LEU A N 1
ATOM 698 C CA . LEU A 1 89 ? 16.688 2.721 -17.874 1.00 75.88 89 LEU A CA 1
ATOM 699 C C . LEU A 1 89 ? 16.307 3.890 -18.787 1.00 75.88 89 LEU A C 1
ATOM 701 O O . LEU A 1 89 ? 16.830 4.013 -19.897 1.00 75.88 89 LEU A O 1
ATOM 705 N N . GLY A 1 90 ? 15.413 4.764 -18.325 1.00 70.50 90 GLY A N 1
ATOM 706 C CA . GLY A 1 90 ? 14.966 5.891 -19.144 1.00 70.50 90 GLY A CA 1
ATOM 707 C C . GLY A 1 90 ? 13.982 6.841 -18.481 1.00 70.50 90 GLY A C 1
ATOM 708 O O . GLY A 1 90 ? 13.558 6.626 -17.356 1.00 70.50 90 GLY A O 1
ATOM 709 N N . HIS A 1 91 ? 13.584 7.913 -19.167 1.00 72.62 91 HIS A N 1
ATOM 710 C CA . HIS A 1 91 ? 12.556 8.815 -18.637 1.00 72.62 91 HIS A CA 1
ATOM 711 C C . HIS A 1 91 ? 11.179 8.127 -18.624 1.00 72.62 91 HIS A C 1
ATOM 713 O O . HIS A 1 91 ? 10.459 8.210 -17.633 1.00 72.62 91 HIS A O 1
ATOM 719 N N . GLN A 1 92 ? 10.827 7.402 -19.687 1.00 80.81 92 GLN A N 1
ATOM 720 C CA . GLN A 1 92 ? 9.603 6.599 -19.787 1.00 80.81 92 GLN A CA 1
ATOM 721 C C . GLN A 1 92 ? 9.921 5.178 -20.255 1.00 80.81 92 GLN A C 1
ATOM 723 O O . GLN A 1 92 ? 10.638 4.993 -21.236 1.00 80.81 92 GLN A O 1
ATOM 728 N N . GLY A 1 93 ? 9.353 4.168 -19.600 1.00 81.25 93 GLY A N 1
ATOM 729 C CA . GLY A 1 93 ? 9.577 2.776 -19.980 1.00 81.25 93 GLY A CA 1
ATOM 730 C C . GLY A 1 93 ? 8.332 1.903 -19.895 1.00 81.25 93 GLY A C 1
ATOM 731 O O . GLY A 1 93 ? 7.545 2.013 -18.952 1.00 81.25 93 GLY A O 1
ATOM 732 N N . HIS A 1 94 ? 8.208 0.974 -20.839 1.00 83.44 94 HIS A N 1
ATOM 733 C CA . HIS A 1 94 ? 7.287 -0.156 -20.758 1.00 83.44 94 HIS A CA 1
ATOM 734 C C . HIS A 1 94 ? 8.064 -1.467 -20.912 1.00 83.44 94 HIS A C 1
ATOM 736 O O . HIS A 1 94 ? 8.812 -1.632 -21.876 1.00 83.44 94 HIS A O 1
ATOM 742 N N . LEU A 1 95 ? 7.909 -2.396 -19.970 1.00 81.31 95 LEU A N 1
ATOM 743 C CA . LEU A 1 95 ? 8.589 -3.692 -20.005 1.00 81.31 95 LEU A CA 1
ATOM 744 C C . LEU A 1 95 ? 7.581 -4.810 -19.779 1.00 81.31 95 LEU A C 1
ATOM 746 O O . LEU A 1 95 ? 7.044 -4.937 -18.682 1.00 81.31 95 LEU A O 1
ATOM 750 N N . LEU A 1 96 ? 7.368 -5.636 -20.801 1.00 80.75 96 LEU A N 1
ATOM 751 C CA . LEU A 1 96 ? 6.534 -6.828 -20.722 1.00 80.75 96 LEU A CA 1
ATOM 752 C C . LEU A 1 96 ? 7.417 -8.075 -20.691 1.00 80.75 96 LEU A C 1
ATOM 754 O O . LEU A 1 96 ? 8.157 -8.338 -21.639 1.00 80.75 96 LEU A O 1
ATOM 758 N N . GLY A 1 97 ? 7.348 -8.852 -19.612 1.00 75.88 97 GLY A N 1
ATOM 759 C CA . GLY A 1 97 ? 8.194 -10.037 -19.500 1.00 75.88 97 GLY A CA 1
ATOM 760 C C . GLY A 1 97 ? 8.006 -10.870 -18.245 1.00 75.88 97 GLY A C 1
ATOM 761 O O . GLY A 1 97 ? 7.227 -10.524 -17.367 1.00 75.88 97 GLY A O 1
ATOM 762 N N . HIS A 1 98 ? 8.726 -11.986 -18.131 1.00 75.50 98 HIS A N 1
ATOM 763 C CA . HIS A 1 98 ? 8.664 -12.808 -16.919 1.00 75.50 98 HIS A CA 1
ATOM 764 C C . HIS A 1 98 ? 9.342 -12.091 -15.739 1.00 75.50 98 HIS A C 1
ATOM 766 O O . HIS A 1 98 ? 8.777 -12.040 -14.647 1.00 75.50 98 HIS A O 1
ATOM 772 N N . GLN A 1 99 ? 10.512 -11.480 -15.954 1.00 82.44 99 GLN A N 1
ATOM 773 C CA . GLN A 1 99 ? 11.191 -10.640 -14.963 1.00 82.44 99 GLN A CA 1
ATOM 774 C C . GLN A 1 99 ? 11.596 -9.295 -15.567 1.00 82.44 99 GLN A C 1
ATOM 776 O O . GLN A 1 99 ? 12.128 -9.244 -16.675 1.00 82.44 99 GLN A O 1
ATOM 781 N N . GLY A 1 100 ? 11.406 -8.208 -14.820 1.00 84.31 100 GLY A N 1
ATOM 782 C CA . GLY A 1 100 ? 11.804 -6.880 -15.277 1.00 84.31 100 GLY A CA 1
ATOM 783 C C . GLY A 1 100 ? 12.352 -5.974 -14.180 1.00 84.31 100 GLY A C 1
ATOM 784 O O . GLY A 1 100 ? 11.927 -6.041 -13.022 1.00 84.31 100 GLY A O 1
ATOM 785 N N . HIS A 1 101 ? 13.252 -5.074 -14.574 1.00 86.75 101 HIS A N 1
ATOM 786 C CA . HIS A 1 101 ? 13.686 -3.946 -13.757 1.00 86.75 101 HIS A CA 1
ATOM 787 C C . HIS A 1 101 ? 13.632 -2.645 -14.568 1.00 86.75 101 HIS A C 1
ATOM 789 O O . HIS A 1 101 ? 14.243 -2.546 -15.631 1.00 86.75 101 HIS A O 1
ATOM 795 N N . LEU A 1 102 ? 12.914 -1.643 -14.050 1.00 84.81 102 LEU A N 1
ATOM 796 C CA . LEU A 1 102 ? 12.672 -0.379 -14.746 1.00 84.81 102 LEU A CA 1
ATOM 797 C C . LEU A 1 102 ? 12.949 0.848 -13.854 1.00 84.81 102 LEU A C 1
ATOM 799 O O . LEU A 1 102 ? 12.044 1.309 -13.152 1.00 84.81 102 LEU A O 1
ATOM 803 N N . PRO A 1 103 ? 14.194 1.364 -13.825 1.00 80.75 103 PRO A N 1
ATOM 804 C CA . PRO A 1 103 ? 14.500 2.689 -13.292 1.00 80.75 103 PRO A CA 1
ATOM 805 C C . PRO A 1 103 ? 14.100 3.793 -14.283 1.00 80.75 103 PRO A C 1
ATOM 807 O O . PRO A 1 103 ? 14.513 3.772 -15.444 1.00 80.75 103 PRO A O 1
ATOM 810 N N . GLY A 1 104 ? 13.348 4.796 -13.835 1.00 80.12 104 GLY A N 1
ATOM 811 C CA . GLY A 1 104 ? 12.982 5.916 -14.694 1.00 80.12 104 GLY A CA 1
ATOM 812 C C . GLY A 1 104 ? 12.104 6.981 -14.061 1.00 80.12 104 GLY A C 1
ATOM 813 O O . GLY A 1 104 ? 11.843 6.943 -12.871 1.00 80.12 104 GLY A O 1
ATOM 814 N N . HIS A 1 105 ? 11.625 7.958 -14.832 1.00 77.81 105 HIS A N 1
ATOM 815 C CA . HIS A 1 105 ? 10.640 8.919 -14.313 1.00 77.81 105 HIS A CA 1
ATOM 816 C C . HIS A 1 105 ? 9.228 8.308 -14.310 1.00 77.81 105 HIS A C 1
ATOM 818 O O . HIS A 1 105 ? 8.492 8.439 -13.334 1.00 77.81 105 HIS A O 1
ATOM 824 N N . GLN A 1 106 ? 8.864 7.598 -15.377 1.00 86.50 106 GLN A N 1
ATOM 825 C CA . GLN A 1 106 ? 7.589 6.905 -15.554 1.00 86.50 106 GLN A CA 1
ATOM 826 C C . GLN A 1 106 ? 7.813 5.467 -16.027 1.00 86.50 106 GLN A C 1
ATOM 828 O O . GLN A 1 106 ? 8.597 5.229 -16.946 1.00 86.50 106 GLN A O 1
ATOM 833 N N . GLY A 1 107 ? 7.098 4.509 -15.439 1.00 86.19 107 GLY A N 1
ATOM 834 C CA . GLY A 1 107 ? 7.254 3.098 -15.786 1.00 86.19 107 GLY A CA 1
ATOM 835 C C . GLY A 1 107 ? 5.960 2.294 -15.749 1.00 86.19 107 GLY A C 1
ATOM 836 O O . GLY A 1 107 ? 5.109 2.505 -14.881 1.00 86.19 107 GLY A O 1
ATOM 837 N N . HIS A 1 108 ? 5.848 1.316 -16.646 1.00 90.31 108 HIS A N 1
ATOM 838 C CA . HIS A 1 108 ? 4.832 0.273 -16.569 1.00 90.31 108 HIS A CA 1
ATOM 839 C C . HIS A 1 108 ? 5.441 -1.110 -16.836 1.00 90.31 108 HIS A C 1
ATOM 841 O O . HIS A 1 108 ? 6.098 -1.314 -17.855 1.00 90.31 108 HIS A O 1
ATOM 847 N N . LEU A 1 109 ? 5.233 -2.052 -15.911 1.00 87.38 109 LEU A N 1
ATOM 848 C CA . LEU A 1 109 ? 5.834 -3.385 -15.976 1.00 87.38 109 LEU A CA 1
ATOM 849 C C . LEU A 1 109 ? 4.803 -4.486 -15.660 1.00 87.38 109 LEU A C 1
ATOM 851 O O . LEU A 1 109 ? 4.553 -4.781 -14.485 1.00 87.38 109 LEU A O 1
ATOM 855 N N . PRO A 1 110 ? 4.173 -5.074 -16.691 1.00 85.12 110 PRO A N 1
ATOM 856 C CA . PRO A 1 110 ? 3.473 -6.348 -16.580 1.00 85.12 110 PRO A CA 1
ATOM 857 C C . PRO A 1 110 ? 4.441 -7.546 -16.592 1.00 85.12 110 PRO A C 1
ATOM 859 O O . PRO A 1 110 ? 5.352 -7.607 -17.420 1.00 85.12 110 PRO A O 1
ATOM 862 N N . GLY A 1 111 ? 4.231 -8.527 -15.708 1.00 85.12 111 GLY A N 1
ATOM 863 C CA . GLY A 1 111 ? 5.084 -9.716 -15.670 1.00 85.12 111 GLY A CA 1
ATOM 864 C C . GLY A 1 111 ? 4.846 -10.708 -14.535 1.00 85.12 111 GLY A C 1
ATOM 865 O O . GLY A 1 111 ? 3.823 -10.671 -13.865 1.00 85.12 111 GLY A O 1
ATOM 866 N N . HIS A 1 112 ? 5.799 -11.611 -14.290 1.00 84.94 112 HIS A N 1
ATOM 867 C CA . HIS A 1 112 ? 5.765 -12.481 -13.106 1.00 84.94 112 HIS A CA 1
ATOM 868 C C . HIS A 1 112 ? 6.472 -11.810 -11.916 1.00 84.94 112 HIS A C 1
ATOM 870 O O . HIS A 1 112 ? 5.920 -11.750 -10.819 1.00 84.94 112 HIS A O 1
ATOM 876 N N . GLN A 1 113 ? 7.658 -11.235 -12.132 1.00 90.56 113 GLN A N 1
ATOM 877 C CA . GLN A 1 113 ? 8.409 -10.467 -11.135 1.00 90.56 113 GLN A CA 1
ATOM 878 C C . GLN A 1 113 ? 8.815 -9.093 -11.676 1.00 90.56 113 GLN A C 1
ATOM 880 O O . GLN A 1 113 ? 9.289 -8.983 -12.805 1.00 90.56 113 GLN A O 1
ATOM 885 N N . GLY A 1 114 ? 8.682 -8.043 -10.864 1.00 90.38 114 GLY A N 1
ATOM 886 C CA . GLY A 1 114 ? 8.987 -6.679 -11.305 1.00 90.38 114 GLY A CA 1
ATOM 887 C C . GLY A 1 114 ? 9.568 -5.780 -10.223 1.00 90.38 114 GLY A C 1
ATOM 888 O O . GLY A 1 114 ? 9.084 -5.765 -9.091 1.00 90.38 114 GLY A O 1
ATOM 889 N N . HIS A 1 115 ? 10.571 -4.991 -10.605 1.00 93.50 115 HIS A N 1
ATOM 890 C CA . HIS A 1 115 ? 11.129 -3.910 -9.796 1.00 93.50 115 HIS A CA 1
ATOM 891 C C . HIS A 1 115 ? 11.040 -2.597 -10.573 1.00 93.50 115 HIS A C 1
ATOM 893 O O . HIS A 1 115 ? 11.593 -2.478 -11.667 1.00 93.50 115 HIS A O 1
ATOM 899 N N . LEU A 1 116 ? 10.354 -1.602 -10.017 1.00 91.88 116 LEU A N 1
ATOM 900 C CA . LEU A 1 116 ? 10.211 -0.283 -10.631 1.00 91.88 116 LEU A CA 1
ATOM 901 C C . LEU A 1 116 ? 10.664 0.788 -9.648 1.00 91.88 116 LEU A C 1
ATOM 903 O O . LEU A 1 116 ? 10.208 0.819 -8.506 1.00 91.88 116 LEU A O 1
ATOM 907 N N . LEU A 1 117 ? 11.547 1.667 -10.117 1.00 91.12 117 LEU A N 1
ATOM 908 C CA . LEU A 1 117 ? 11.989 2.846 -9.382 1.00 91.12 117 LEU A CA 1
ATOM 909 C C . LEU A 1 117 ? 11.688 4.083 -10.223 1.00 91.12 117 LEU A C 1
ATOM 911 O O . LEU A 1 117 ? 12.209 4.189 -11.329 1.00 91.12 117 LEU A O 1
ATOM 915 N N . GLY A 1 118 ? 10.875 5.015 -9.721 1.00 87.56 118 GLY A N 1
ATOM 916 C CA . GLY A 1 118 ? 10.606 6.240 -10.469 1.00 87.56 118 GLY A CA 1
ATOM 917 C C . GLY A 1 118 ? 9.642 7.237 -9.860 1.00 87.56 118 GLY A C 1
ATOM 918 O O . GLY A 1 118 ? 9.148 7.046 -8.764 1.00 87.56 118 GLY A O 1
ATOM 919 N N . HIS A 1 119 ? 9.348 8.334 -10.556 1.00 87.81 119 HIS A N 1
ATOM 920 C CA . HIS A 1 119 ? 8.371 9.306 -10.058 1.00 87.81 119 HIS A CA 1
ATOM 921 C C . HIS A 1 119 ? 6.944 8.731 -10.094 1.00 87.81 119 HIS A C 1
ATOM 923 O O . HIS A 1 119 ? 6.203 8.853 -9.120 1.00 87.81 119 HIS A O 1
ATOM 929 N N . GLN A 1 120 ? 6.571 8.063 -11.187 1.00 93.19 120 GLN A N 1
ATOM 930 C CA . GLN A 1 120 ? 5.266 7.427 -11.388 1.00 93.19 120 GLN A CA 1
ATOM 931 C C . GLN A 1 120 ? 5.427 5.987 -11.888 1.00 93.19 120 GLN A C 1
ATOM 933 O O . GLN A 1 120 ? 6.150 5.741 -12.852 1.00 93.19 120 GLN A O 1
ATOM 938 N N . GLY A 1 121 ? 4.736 5.031 -11.267 1.00 92.19 121 GLY A N 1
ATOM 939 C CA . GLY A 1 121 ? 4.874 3.615 -11.617 1.00 92.19 121 GLY A CA 1
ATOM 940 C C . GLY A 1 121 ? 3.575 2.817 -11.589 1.00 92.19 121 GLY A C 1
ATOM 941 O O . GLY A 1 121 ? 2.742 3.003 -10.700 1.00 92.19 121 GLY A O 1
ATOM 942 N N . HIS A 1 122 ? 3.451 1.878 -12.531 1.00 95.12 122 HIS A N 1
ATOM 943 C CA . HIS A 1 122 ? 2.379 0.882 -12.589 1.00 95.12 122 HIS A CA 1
ATOM 944 C C . HIS A 1 122 ? 2.953 -0.537 -12.742 1.00 95.12 122 HIS A C 1
ATOM 946 O O . HIS A 1 122 ? 3.498 -0.895 -13.790 1.00 95.12 122 HIS A O 1
ATOM 952 N N . LEU A 1 123 ? 2.809 -1.366 -11.708 1.00 93.25 123 LEU A N 1
ATOM 953 C CA . LEU A 1 123 ? 3.213 -2.774 -11.710 1.00 93.25 123 LEU A CA 1
ATOM 954 C C . LEU A 1 123 ? 1.991 -3.695 -11.781 1.00 93.25 123 LEU A C 1
ATOM 956 O O . LEU A 1 123 ? 1.065 -3.550 -10.984 1.00 93.25 123 LEU A O 1
ATOM 960 N N . LEU A 1 124 ? 2.028 -4.668 -12.693 1.00 94.50 124 LEU A N 1
ATOM 961 C CA . LEU A 1 124 ? 1.058 -5.763 -12.793 1.00 94.50 124 LEU A CA 1
ATOM 962 C C . LEU A 1 124 ? 1.831 -7.087 -12.764 1.00 94.50 124 LEU A C 1
ATOM 964 O O . LEU A 1 124 ? 2.240 -7.586 -13.810 1.00 94.50 124 LEU A O 1
ATOM 968 N N . VAL A 1 125 ? 2.101 -7.623 -11.573 1.00 91.31 125 VAL A N 1
ATOM 969 C CA . VAL A 1 125 ? 3.059 -8.730 -11.398 1.00 91.31 125 VAL A CA 1
ATOM 970 C C . VAL A 1 125 ? 2.610 -9.767 -10.381 1.00 91.31 125 VAL A C 1
ATOM 972 O O . VAL A 1 125 ? 1.824 -9.458 -9.505 1.00 91.31 125 VAL A O 1
ATOM 975 N N . HIS A 1 126 ? 3.132 -10.994 -10.413 1.00 92.88 126 HIS A N 1
ATOM 976 C CA . HIS A 1 126 ? 2.910 -11.927 -9.300 1.00 92.88 126 HIS A CA 1
ATOM 977 C C . HIS A 1 126 ? 3.644 -11.457 -8.028 1.00 92.88 126 HIS A C 1
ATOM 979 O O . HIS A 1 126 ? 3.059 -11.437 -6.945 1.00 92.88 126 HIS A O 1
ATOM 985 N N . GLN A 1 127 ? 4.900 -11.019 -8.160 1.00 95.44 127 GLN A N 1
ATOM 986 C CA . GLN A 1 127 ? 5.733 -10.472 -7.082 1.00 95.44 127 GLN A CA 1
ATOM 987 C C . GLN A 1 127 ? 6.358 -9.133 -7.494 1.00 95.44 127 GLN A C 1
ATOM 989 O O . GLN A 1 127 ? 7.063 -9.065 -8.501 1.00 95.44 127 GLN A O 1
ATOM 994 N N . GLY A 1 128 ? 6.124 -8.068 -6.726 1.00 95.25 128 GLY A N 1
ATOM 995 C CA . GLY A 1 128 ? 6.521 -6.714 -7.125 1.00 95.25 128 GLY A CA 1
ATOM 996 C C . GLY A 1 128 ? 7.128 -5.850 -6.028 1.00 95.25 128 GLY A C 1
ATOM 997 O O . GLY A 1 128 ? 6.685 -5.893 -4.880 1.00 95.25 128 GLY A O 1
ATOM 998 N N . HIS A 1 129 ? 8.080 -5.003 -6.422 1.00 97.12 129 HIS A N 1
ATOM 999 C CA . HIS A 1 129 ? 8.588 -3.891 -5.619 1.00 97.12 129 HIS A CA 1
ATOM 1000 C C . HIS A 1 129 ? 8.508 -2.590 -6.421 1.00 97.12 129 HIS A C 1
ATOM 1002 O O . HIS A 1 129 ? 9.104 -2.476 -7.494 1.00 97.12 129 HIS A O 1
ATOM 1008 N N . LEU A 1 130 ? 7.786 -1.605 -5.893 1.00 95.94 130 LEU A N 1
ATOM 1009 C CA . LEU A 1 130 ? 7.646 -0.275 -6.480 1.00 95.94 130 LEU A CA 1
ATOM 1010 C C . LEU A 1 130 ? 8.176 0.766 -5.494 1.00 95.94 130 LEU A C 1
ATOM 1012 O O . LEU A 1 130 ? 7.664 0.878 -4.382 1.00 95.94 130 LEU A O 1
ATOM 1016 N N . LEU A 1 131 ? 9.172 1.542 -5.914 1.00 96.38 131 LEU A N 1
ATOM 1017 C CA . LEU A 1 131 ? 9.642 2.726 -5.199 1.00 96.38 131 LEU A CA 1
ATOM 1018 C C . LEU A 1 131 ? 9.370 3.967 -6.047 1.00 96.38 131 LEU A C 1
ATOM 1020 O O . LEU A 1 131 ? 9.843 4.054 -7.180 1.00 96.38 131 LEU A O 1
ATOM 1024 N N . GLY A 1 132 ? 8.627 4.937 -5.517 1.00 91.69 132 GLY A N 1
ATOM 1025 C CA . GLY A 1 132 ? 8.367 6.157 -6.268 1.00 91.69 132 GLY A CA 1
ATOM 1026 C C . GLY A 1 132 ? 7.535 7.229 -5.593 1.00 91.69 132 GLY A C 1
ATOM 1027 O O . GLY A 1 132 ? 7.121 7.072 -4.459 1.00 91.69 132 GLY A O 1
ATOM 1028 N N . HIS A 1 133 ? 7.269 8.344 -6.274 1.00 93.31 133 HIS A N 1
ATOM 1029 C CA . HIS A 1 133 ? 6.393 9.377 -5.708 1.00 93.31 133 HIS A CA 1
ATOM 1030 C C . HIS A 1 133 ? 4.919 8.935 -5.751 1.00 93.31 133 HIS A C 1
ATOM 1032 O O . HIS A 1 133 ? 4.211 9.028 -4.750 1.00 93.31 133 HIS A O 1
ATOM 1038 N N . GLN A 1 134 ? 4.473 8.401 -6.889 1.00 96.44 134 GLN A N 1
ATOM 1039 C CA . GLN A 1 134 ? 3.135 7.849 -7.108 1.00 96.44 134 GLN A CA 1
ATOM 1040 C C . GLN A 1 134 ? 3.227 6.421 -7.650 1.00 96.44 134 GLN A C 1
ATOM 1042 O O . GLN A 1 134 ? 3.892 6.174 -8.656 1.00 96.44 134 GLN A O 1
ATOM 1047 N N . GLY A 1 135 ? 2.534 5.477 -7.015 1.00 96.00 135 GLY A N 1
ATOM 1048 C CA . GLY A 1 135 ? 2.614 4.064 -7.378 1.00 96.00 135 GLY A CA 1
ATOM 1049 C C . GLY A 1 135 ? 1.269 3.350 -7.390 1.00 96.00 135 GLY A C 1
ATOM 1050 O O . GLY A 1 135 ? 0.433 3.561 -6.510 1.00 96.00 135 GLY A O 1
ATOM 1051 N N . HIS A 1 136 ? 1.100 2.454 -8.359 1.00 97.69 136 HIS A N 1
ATOM 1052 C CA . HIS A 1 136 ? 0.035 1.455 -8.382 1.00 97.69 136 HIS A CA 1
ATOM 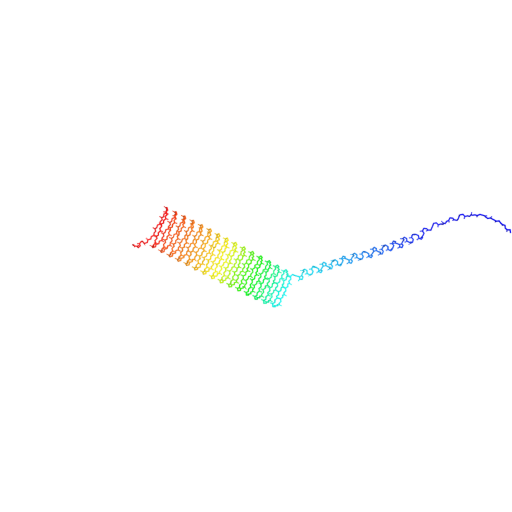1053 C C . HIS A 1 136 ? 0.664 0.075 -8.565 1.00 97.69 136 HIS A C 1
ATOM 1055 O O . HIS A 1 136 ? 1.405 -0.150 -9.523 1.00 97.69 136 HIS A O 1
ATOM 1061 N N . LEU A 1 137 ? 0.376 -0.846 -7.651 1.00 97.38 137 LEU A N 1
ATOM 1062 C CA . LEU A 1 137 ? 0.872 -2.217 -7.691 1.00 97.38 137 LEU A CA 1
ATOM 1063 C C . LEU A 1 137 ? -0.311 -3.174 -7.587 1.00 97.38 137 LEU A C 1
ATOM 1065 O O . LEU A 1 137 ? -1.032 -3.171 -6.592 1.00 97.38 137 LEU A O 1
ATOM 1069 N N . LEU A 1 138 ? -0.486 -4.005 -8.609 1.00 97.19 138 LEU A N 1
ATOM 1070 C CA . LEU A 1 138 ? -1.407 -5.133 -8.598 1.00 97.19 138 LEU A CA 1
ATOM 1071 C C . LEU A 1 138 ? -0.600 -6.430 -8.668 1.00 97.19 138 LEU A C 1
ATOM 1073 O O . LEU A 1 138 ? 0.223 -6.593 -9.573 1.00 97.19 138 LEU A O 1
ATOM 1077 N N . GLY A 1 139 ? -0.825 -7.340 -7.719 1.00 94.00 139 GLY A N 1
ATOM 1078 C CA . GLY A 1 139 ? -0.116 -8.613 -7.706 1.00 94.00 139 GLY A CA 1
ATOM 1079 C C . GLY A 1 139 ? -0.480 -9.590 -6.604 1.00 94.00 139 GLY A C 1
ATOM 1080 O O . GLY A 1 139 ? -1.341 -9.317 -5.786 1.00 94.00 139 GLY A O 1
ATOM 1081 N N . HIS A 1 140 ? 0.175 -10.750 -6.553 1.00 94.81 140 HIS A N 1
ATOM 1082 C CA . HIS A 1 140 ? -0.028 -11.685 -5.441 1.00 94.81 140 HIS A CA 1
ATOM 1083 C C . HIS A 1 140 ? 0.709 -11.199 -4.182 1.00 94.81 140 HIS A C 1
ATOM 1085 O O . HIS A 1 140 ? 0.130 -11.154 -3.098 1.00 94.81 140 HIS A O 1
ATOM 1091 N N . GLN A 1 141 ? 1.966 -10.777 -4.334 1.00 97.56 141 GLN A N 1
ATOM 1092 C CA . GLN A 1 141 ? 2.810 -10.209 -3.281 1.00 97.56 141 GLN A CA 1
ATOM 1093 C C . GLN A 1 141 ? 3.399 -8.871 -3.735 1.00 97.56 141 GLN A C 1
ATOM 1095 O O . GLN A 1 141 ? 4.013 -8.790 -4.799 1.00 97.56 141 GLN A O 1
ATOM 1100 N N . GLY A 1 142 ? 3.247 -7.826 -2.924 1.00 97.12 142 GLY A N 1
ATOM 1101 C CA . GLY A 1 142 ? 3.683 -6.481 -3.294 1.00 97.12 142 GLY A CA 1
ATOM 1102 C C . GLY A 1 142 ? 4.315 -5.691 -2.156 1.00 97.12 142 GLY A C 1
ATOM 1103 O O . GLY A 1 142 ? 3.845 -5.738 -1.019 1.00 97.12 142 GLY A O 1
ATOM 1104 N N . HIS A 1 143 ? 5.331 -4.904 -2.500 1.00 98.38 143 HIS A N 1
ATOM 1105 C CA . HIS A 1 143 ? 5.878 -3.846 -1.657 1.00 98.38 143 HIS A CA 1
ATOM 1106 C C . HIS A 1 143 ? 5.843 -2.524 -2.425 1.00 98.38 143 HIS A C 1
ATOM 1108 O O . HIS A 1 143 ? 6.357 -2.437 -3.542 1.00 98.38 143 HIS A O 1
ATOM 1114 N N . LEU A 1 144 ? 5.236 -1.498 -1.834 1.00 97.81 144 LEU A N 1
ATOM 1115 C CA . LEU A 1 144 ? 5.110 -0.169 -2.425 1.00 97.81 144 LEU A CA 1
ATOM 1116 C C . LEU A 1 144 ? 5.616 0.881 -1.435 1.00 97.81 144 LEU A C 1
ATOM 1118 O O . LEU A 1 144 ? 5.083 1.013 -0.335 1.00 97.81 144 LEU A O 1
ATOM 1122 N N . PHE A 1 145 ? 6.622 1.648 -1.847 1.00 97.19 145 PHE A N 1
ATOM 1123 C CA . PHE A 1 145 ? 7.182 2.765 -1.092 1.00 97.19 145 PHE A CA 1
ATOM 1124 C C . PHE A 1 145 ? 6.968 4.059 -1.874 1.00 97.19 145 PHE A C 1
ATOM 1126 O O . PHE A 1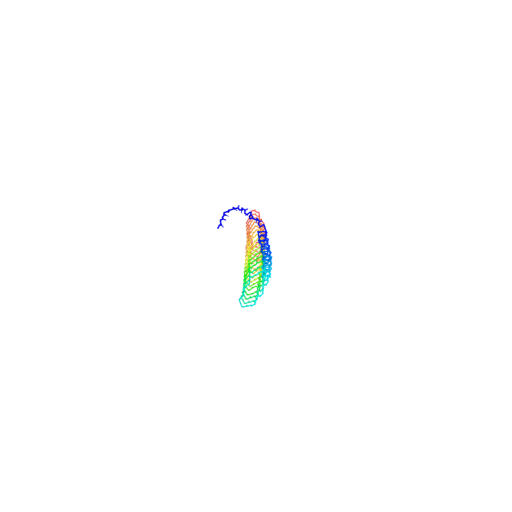 145 ? 7.461 4.175 -2.998 1.00 97.19 145 PHE A O 1
ATOM 1133 N N . GLY A 1 146 ? 6.252 5.033 -1.307 1.00 94.31 146 GLY A N 1
ATOM 1134 C CA . GLY A 1 146 ? 6.055 6.301 -2.001 1.00 94.31 146 GLY A CA 1
ATOM 1135 C C . GLY A 1 146 ? 5.224 7.362 -1.310 1.00 94.31 146 GLY A C 1
ATOM 1136 O O . GLY A 1 146 ? 4.714 7.154 -0.222 1.00 94.31 146 GLY A O 1
ATOM 1137 N N . HIS A 1 147 ? 5.064 8.531 -1.930 1.00 95.62 147 HIS A N 1
ATOM 1138 C CA . HIS A 1 147 ? 4.215 9.579 -1.356 1.00 95.62 147 HIS A CA 1
ATOM 1139 C C . HIS A 1 147 ? 2.730 9.188 -1.434 1.00 95.62 147 HIS A C 1
ATOM 1141 O O . HIS A 1 147 ? 2.008 9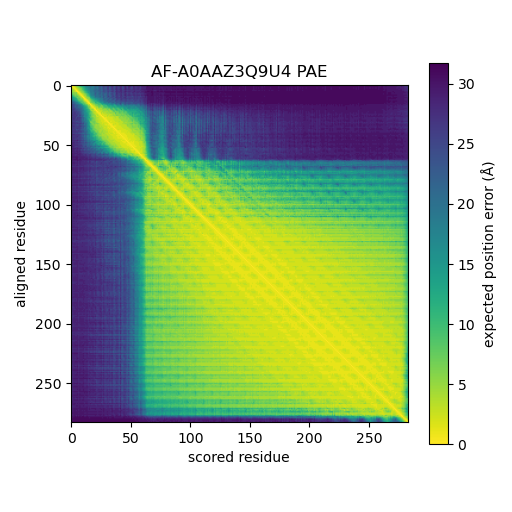.294 -0.443 1.00 95.62 147 HIS A O 1
ATOM 1147 N N . GLN A 1 148 ? 2.286 8.689 -2.588 1.00 97.94 148 GLN A N 1
ATOM 1148 C CA . GLN A 1 148 ? 0.930 8.193 -2.834 1.00 97.94 148 GLN A CA 1
ATOM 1149 C C . GLN A 1 148 ? 0.976 6.779 -3.417 1.00 97.94 148 GLN A C 1
ATOM 1151 O O . GLN A 1 148 ? 1.619 6.549 -4.442 1.00 97.94 148 GLN A O 1
ATOM 1156 N N . GLY A 1 149 ? 0.272 5.836 -2.791 1.00 97.44 149 GLY A N 1
ATOM 1157 C CA . GLY A 1 149 ? 0.303 4.430 -3.191 1.00 97.44 149 GLY A CA 1
ATOM 1158 C C . GLY A 1 149 ? -1.063 3.753 -3.206 1.00 97.44 149 GLY A C 1
ATOM 1159 O O . GLY A 1 149 ? -1.867 3.942 -2.293 1.00 97.44 149 GLY A O 1
ATOM 1160 N N . HIS A 1 150 ? -1.277 2.901 -4.208 1.00 98.44 150 HIS A N 1
ATOM 1161 C CA . HIS A 1 150 ? -2.375 1.936 -4.260 1.00 98.44 150 HIS A CA 1
ATOM 1162 C C . HIS A 1 150 ? -1.805 0.532 -4.467 1.00 98.44 150 HIS A C 1
ATOM 1164 O O . HIS A 1 150 ? -1.105 0.285 -5.451 1.00 98.44 150 HIS A O 1
ATOM 1170 N N . LEU A 1 151 ? -2.103 -0.386 -3.550 1.00 98.19 151 LEU A N 1
ATOM 1171 C CA . LEU A 1 151 ? -1.666 -1.778 -3.616 1.00 98.19 151 LEU A CA 1
ATOM 1172 C C . LEU A 1 151 ? -2.882 -2.703 -3.563 1.00 98.19 151 LEU A C 1
ATOM 1174 O O . LEU A 1 151 ? -3.645 -2.671 -2.600 1.00 98.19 151 LEU A O 1
ATOM 1178 N N . LEU A 1 152 ? -3.040 -3.545 -4.583 1.00 98.06 152 LEU A N 1
ATOM 1179 C CA . LEU A 1 152 ? -4.024 -4.623 -4.615 1.00 98.06 152 LEU A CA 1
ATOM 1180 C C . LEU A 1 152 ? -3.307 -5.971 -4.695 1.00 98.06 152 LEU A C 1
ATOM 1182 O O . LEU A 1 152 ? -2.553 -6.210 -5.639 1.00 98.06 152 LEU A O 1
ATOM 1186 N N . GLY A 1 153 ? -3.546 -6.862 -3.732 1.00 96.00 153 GLY A N 1
ATOM 1187 C CA . GLY A 1 153 ? -2.947 -8.190 -3.782 1.00 96.00 153 GLY A CA 1
ATOM 1188 C C . GLY A 1 153 ? -3.285 -9.141 -2.651 1.00 96.00 153 GLY A C 1
ATOM 1189 O O . GLY A 1 153 ? -4.043 -8.807 -1.756 1.00 96.00 153 GLY A O 1
ATOM 1190 N N . HIS A 1 154 ? -2.730 -10.352 -2.668 1.00 96.81 154 HIS A N 1
ATOM 1191 C CA . HIS A 1 154 ? -2.946 -11.297 -1.568 1.00 96.81 154 HIS A CA 1
ATOM 1192 C C . HIS A 1 154 ? -2.182 -10.857 -0.307 1.00 96.81 154 HIS A C 1
ATOM 1194 O O . HIS A 1 154 ? -2.754 -10.808 0.782 1.00 96.81 154 HIS A O 1
ATOM 1200 N N . GLN A 1 155 ? -0.911 -10.483 -0.459 1.00 97.94 155 GLN A N 1
ATOM 1201 C CA . GLN A 1 155 ? -0.041 -9.962 0.598 1.00 97.94 155 GLN A CA 1
ATOM 1202 C C . GLN A 1 155 ? 0.577 -8.629 0.173 1.00 97.94 155 GLN A C 1
ATOM 1204 O O . GLN A 1 155 ? 1.183 -8.537 -0.896 1.00 97.94 155 GLN A O 1
ATOM 1209 N N . GLY A 1 156 ? 0.454 -7.603 1.013 1.00 97.94 156 GLY A N 1
ATOM 1210 C CA . GLY A 1 156 ? 0.915 -6.257 0.682 1.00 97.94 156 GLY A CA 1
ATOM 1211 C C . GLY A 1 156 ? 1.610 -5.534 1.828 1.00 97.94 156 GLY A C 1
ATOM 1212 O O . GLY A 1 156 ? 1.137 -5.561 2.965 1.00 97.94 156 GLY A O 1
ATOM 1213 N N . HIS A 1 157 ? 2.680 -4.817 1.492 1.00 98.50 157 HIS A N 1
ATOM 1214 C CA . HIS A 1 157 ? 3.307 -3.812 2.346 1.00 98.50 157 HIS A CA 1
ATOM 1215 C C . HIS A 1 157 ? 3.309 -2.467 1.622 1.00 98.50 157 HIS A C 1
ATOM 1217 O O . HIS A 1 157 ? 3.832 -2.357 0.512 1.00 98.50 157 HIS A O 1
ATOM 1223 N N . LEU A 1 158 ? 2.735 -1.443 2.246 1.00 98.19 158 LEU A N 1
ATOM 1224 C CA . LEU A 1 158 ? 2.701 -0.086 1.715 1.00 98.19 158 LEU A CA 1
ATOM 1225 C C . LEU A 1 158 ? 3.274 0.880 2.750 1.00 98.19 158 LEU A C 1
ATOM 1227 O O . LEU A 1 158 ? 2.786 0.956 3.874 1.00 98.19 158 LEU A O 1
ATOM 1231 N N . LEU A 1 159 ? 4.297 1.635 2.364 1.00 98.12 159 LEU A N 1
ATOM 1232 C CA . LEU A 1 159 ? 4.846 2.729 3.158 1.00 98.12 159 LEU A CA 1
ATOM 1233 C C . LEU A 1 159 ? 4.692 4.030 2.378 1.00 98.12 159 LEU A C 1
ATOM 1235 O O . LEU A 1 159 ? 5.201 4.145 1.261 1.00 98.12 159 LEU A O 1
ATOM 1239 N N . GLY A 1 160 ? 4.015 5.018 2.962 1.00 94.75 160 GLY A N 1
ATOM 1240 C CA . GLY A 1 160 ? 3.860 6.298 2.290 1.00 94.75 160 GLY A CA 1
ATOM 1241 C C . GLY A 1 160 ? 3.145 7.397 3.049 1.00 94.75 160 GLY A C 1
ATOM 1242 O O . GLY A 1 160 ? 2.733 7.218 4.184 1.00 94.75 160 GLY A O 1
ATOM 1243 N N . HIS A 1 161 ? 2.982 8.563 2.425 1.00 96.69 161 HIS A N 1
ATOM 1244 C CA . HIS A 1 161 ? 2.192 9.637 3.032 1.00 96.69 161 HIS A CA 1
ATOM 1245 C C . HIS A 1 161 ? 0.690 9.320 2.946 1.00 96.69 161 HIS A C 1
ATOM 1247 O O . HIS A 1 161 ? -0.018 9.386 3.950 1.00 96.69 161 HIS A O 1
ATOM 1253 N N . GLN A 1 162 ? 0.217 8.919 1.765 1.00 98.06 162 GLN A N 1
ATOM 1254 C CA . GLN A 1 162 ? -1.153 8.481 1.498 1.00 98.06 162 GLN A CA 1
ATOM 1255 C C . GLN A 1 162 ? -1.156 7.078 0.886 1.00 98.06 162 GLN A C 1
ATOM 1257 O O . GLN A 1 162 ? -0.501 6.840 -0.130 1.00 98.06 162 GLN A O 1
ATOM 1262 N N . GLY A 1 163 ? -1.913 6.158 1.482 1.00 97.75 163 GLY A N 1
ATOM 1263 C CA . GLY A 1 163 ? -1.941 4.762 1.057 1.00 97.75 163 GLY A CA 1
ATOM 1264 C C . GLY A 1 163 ? -3.337 4.152 1.019 1.00 97.75 163 GLY A C 1
ATOM 1265 O O . GLY A 1 163 ? -4.144 4.363 1.926 1.00 97.75 163 GLY A O 1
ATOM 1266 N N . HIS A 1 164 ? -3.571 3.323 0.005 1.00 98.50 164 HIS A N 1
ATOM 1267 C CA . HIS A 1 164 ? -4.701 2.402 -0.063 1.00 98.50 164 HIS A CA 1
ATOM 1268 C C . HIS A 1 164 ? -4.183 0.988 -0.313 1.00 98.50 164 HIS A C 1
ATOM 1270 O O . HIS A 1 164 ? -3.446 0.753 -1.274 1.00 98.50 164 HIS A O 1
ATOM 1276 N N . LEU A 1 165 ? -4.569 0.048 0.544 1.00 98.44 165 LEU A N 1
ATOM 1277 C CA . LEU A 1 165 ? -4.201 -1.358 0.433 1.00 98.44 165 LEU A CA 1
ATOM 1278 C C . LEU A 1 165 ? -5.462 -2.221 0.460 1.00 98.44 165 LEU A C 1
ATOM 1280 O O . LEU A 1 165 ? -6.247 -2.147 1.404 1.00 98.44 165 LEU A O 1
ATOM 1284 N N . LEU A 1 166 ? -5.634 -3.054 -0.564 1.00 98.12 166 LEU A N 1
ATOM 1285 C CA . LEU A 1 166 ? -6.661 -4.089 -0.623 1.00 98.12 166 LEU A CA 1
ATOM 1286 C C . LEU A 1 166 ? -5.988 -5.458 -0.704 1.00 98.12 166 LEU A C 1
ATOM 1288 O O . LEU A 1 166 ? -5.238 -5.717 -1.647 1.00 98.12 166 LEU A O 1
ATOM 1292 N N . GLY A 1 167 ? -6.265 -6.342 0.256 1.00 95.50 167 GLY A N 1
ATOM 1293 C CA . GLY A 1 167 ? -5.720 -7.692 0.195 1.00 95.50 167 GLY A CA 1
ATOM 1294 C C . 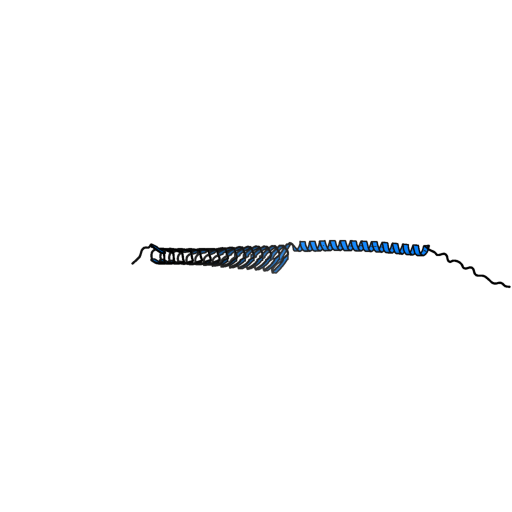GLY A 1 167 ? -6.145 -8.668 1.276 1.00 95.50 167 GLY A C 1
ATOM 1295 O O . GLY A 1 167 ? -6.943 -8.346 2.143 1.00 95.50 167 GLY A O 1
ATOM 1296 N N . HIS A 1 168 ? -5.612 -9.890 1.240 1.00 96.69 168 HIS A N 1
ATOM 1297 C CA . HIS A 1 168 ? -5.863 -10.856 2.313 1.00 96.69 168 HIS A CA 1
ATOM 1298 C C . HIS A 1 168 ? -5.070 -10.478 3.574 1.00 96.69 168 HIS A C 1
ATOM 1300 O O . HIS A 1 168 ? -5.627 -10.422 4.669 1.00 96.69 168 HIS A O 1
ATOM 1306 N N . GLN A 1 169 ? -3.785 -10.156 3.415 1.00 98.06 169 GLN A N 1
ATOM 1307 C CA . GLN A 1 169 ? -2.893 -9.689 4.476 1.00 98.06 169 GLN A CA 1
ATOM 1308 C C . GLN A 1 169 ? -2.239 -8.365 4.082 1.00 98.06 169 GLN A C 1
ATOM 1310 O O . GLN A 1 169 ? -1.619 -8.264 3.022 1.00 98.06 169 GLN A O 1
ATOM 1315 N N . GLY A 1 170 ? -2.349 -7.359 4.947 1.00 98.00 170 GLY A N 1
ATOM 1316 C CA . GLY A 1 170 ? -1.836 -6.020 4.679 1.00 98.00 170 GLY A CA 1
ATOM 1317 C C . GLY A 1 170 ? -1.067 -5.410 5.845 1.00 98.00 170 GLY A C 1
ATOM 1318 O O . GLY A 1 170 ? -1.475 -5.513 7.003 1.00 98.00 170 GLY A O 1
ATOM 1319 N N . HIS A 1 171 ? 0.010 -4.707 5.514 1.00 98.56 171 HIS A N 1
ATOM 1320 C CA . HIS A 1 171 ? 0.678 -3.741 6.381 1.00 98.56 171 HIS A CA 1
ATOM 1321 C C . HIS A 1 171 ? 0.756 -2.400 5.656 1.00 98.56 171 HIS A C 1
ATOM 1323 O O . HIS A 1 171 ? 1.310 -2.317 4.561 1.00 98.56 171 HIS A O 1
ATOM 1329 N N . LEU A 1 172 ? 0.211 -1.349 6.264 1.00 98.19 172 LEU A N 1
ATOM 1330 C CA . LEU A 1 172 ? 0.233 -0.002 5.703 1.00 98.19 172 LEU A CA 1
ATOM 1331 C C . LEU A 1 172 ? 0.741 0.971 6.766 1.00 98.19 172 LEU A C 1
ATOM 1333 O O . LEU A 1 172 ? 0.116 1.118 7.809 1.00 98.19 172 LEU A O 1
ATOM 1337 N N . LEU A 1 173 ? 1.868 1.628 6.498 1.00 97.81 173 LEU A N 1
ATOM 1338 C CA . LEU A 1 173 ? 2.415 2.695 7.332 1.00 97.81 173 LEU A CA 1
ATOM 1339 C C . LEU A 1 173 ? 2.280 4.028 6.599 1.00 97.81 173 LEU A C 1
ATOM 1341 O O . LEU A 1 173 ? 2.820 4.175 5.500 1.00 97.81 173 LEU A O 1
ATOM 1345 N N . GLY A 1 174 ? 1.601 5.008 7.201 1.00 94.94 174 GLY A N 1
ATOM 1346 C CA . GLY A 1 174 ? 1.533 6.332 6.588 1.00 94.94 174 GLY A CA 1
ATOM 1347 C C . GLY A 1 174 ? 0.803 7.427 7.343 1.00 94.94 174 GLY A C 1
ATOM 1348 O O . GLY A 1 174 ? 0.250 7.208 8.411 1.00 94.94 174 GLY A O 1
ATOM 1349 N N . HIS A 1 175 ? 0.786 8.640 6.789 1.00 96.56 175 HIS A N 1
ATOM 1350 C CA . HIS A 1 175 ? 0.032 9.739 7.397 1.00 96.56 175 HIS A CA 1
ATOM 1351 C C . HIS A 1 175 ? -1.481 9.497 7.272 1.00 96.56 175 HIS A C 1
ATOM 1353 O O . HIS A 1 175 ? -2.210 9.622 8.252 1.00 96.56 175 HIS A O 1
ATOM 1359 N N . GLN A 1 176 ? -1.948 9.093 6.091 1.00 98.25 176 GLN A N 1
ATOM 1360 C CA . GLN A 1 176 ? -3.337 8.723 5.815 1.00 98.25 176 GLN A CA 1
ATOM 1361 C C . GLN A 1 176 ? -3.392 7.347 5.155 1.00 98.25 176 GLN A C 1
ATOM 1363 O O . GLN A 1 176 ? -2.807 7.147 4.090 1.00 98.25 176 GLN A O 1
ATOM 1368 N N . GLY A 1 177 ? -4.113 6.409 5.764 1.00 97.88 177 GLY A N 1
ATOM 1369 C CA . GLY A 1 177 ? -4.156 5.030 5.291 1.00 97.88 177 GLY A CA 1
ATOM 1370 C C . GLY A 1 177 ? -5.548 4.408 5.303 1.00 97.88 177 GLY A C 1
ATOM 1371 O O . GLY A 1 177 ? -6.300 4.549 6.265 1.00 97.88 177 GLY A O 1
ATOM 1372 N N . HIS A 1 178 ? -5.857 3.671 4.238 1.00 98.56 178 HIS A N 1
ATOM 1373 C CA . HIS A 1 178 ? -7.044 2.825 4.133 1.00 98.56 178 HIS A CA 1
ATOM 1374 C C . HIS A 1 178 ? -6.605 1.397 3.815 1.00 98.56 178 HIS A C 1
ATOM 1376 O O . HIS A 1 178 ? -5.979 1.157 2.782 1.00 98.56 178 HIS A O 1
ATOM 1382 N N . LEU A 1 179 ? -6.919 0.450 4.698 1.00 98.12 179 LEU A N 1
ATOM 1383 C CA . LEU A 1 179 ? -6.538 -0.954 4.548 1.00 98.12 179 LEU A CA 1
ATOM 1384 C C . LEU A 1 179 ? -7.780 -1.835 4.638 1.00 98.12 179 LEU A C 1
ATOM 1386 O O . LEU A 1 179 ? -8.349 -1.979 5.714 1.00 98.12 179 LEU A O 1
ATOM 1390 N N . LEU A 1 180 ? -8.171 -2.445 3.521 1.00 97.94 180 LEU A N 1
ATOM 1391 C CA . LEU A 1 180 ? -9.249 -3.429 3.468 1.00 97.94 180 LEU A CA 1
ATOM 1392 C C . LEU A 1 180 ? -8.664 -4.833 3.328 1.00 97.94 180 LEU A C 1
ATOM 1394 O O . LEU A 1 180 ? -7.955 -5.112 2.357 1.00 97.94 180 LEU A O 1
ATOM 1398 N N . GLY A 1 181 ? -8.973 -5.725 4.270 1.00 95.38 181 GLY A N 1
ATOM 1399 C CA . GLY A 1 181 ? -8.485 -7.096 4.168 1.00 95.38 181 GLY A CA 1
ATOM 1400 C C . GLY A 1 181 ? -8.869 -8.052 5.281 1.00 95.38 181 GLY A C 1
ATOM 1401 O O . GLY A 1 181 ? -9.504 -7.674 6.256 1.00 95.38 181 GLY A O 1
ATOM 1402 N N . HIS A 1 182 ? -8.473 -9.319 5.152 1.00 96.62 182 HIS A N 1
ATOM 1403 C CA . HIS A 1 182 ? -8.737 -10.306 6.202 1.00 96.62 182 HIS A CA 1
ATOM 1404 C C . HIS A 1 182 ? -7.905 -10.004 7.459 1.00 96.62 182 HIS A C 1
ATOM 1406 O O . HIS A 1 182 ? -8.442 -9.982 8.564 1.00 96.62 182 HIS A O 1
ATOM 1412 N N . GLN A 1 183 ? -6.614 -9.714 7.298 1.00 98.06 183 GLN A N 1
ATOM 1413 C CA . GLN A 1 183 ? -5.699 -9.317 8.371 1.00 98.06 183 GLN A CA 1
ATOM 1414 C C . GLN A 1 183 ? -4.991 -8.010 8.016 1.00 98.06 183 GLN A C 1
ATOM 1416 O O . GLN A 1 183 ? -4.363 -7.911 6.961 1.00 98.06 183 GLN A O 1
ATOM 1421 N N . GLY A 1 184 ? -5.059 -7.022 8.909 1.00 98.06 184 GLY A N 1
ATOM 1422 C CA . GLY A 1 184 ? -4.479 -5.700 8.681 1.00 98.06 184 GLY A CA 1
ATOM 1423 C C . GLY A 1 184 ? -3.700 -5.142 9.868 1.00 98.06 184 GLY A C 1
ATOM 1424 O O . GLY A 1 184 ? -4.099 -5.300 11.024 1.00 98.06 184 GLY A O 1
ATOM 1425 N N . HIS A 1 185 ? -2.618 -4.426 9.568 1.00 98.56 185 HIS A N 1
ATOM 1426 C CA . HIS A 1 185 ? -1.894 -3.590 10.520 1.00 98.56 185 HIS A CA 1
ATOM 1427 C C . HIS A 1 185 ? -1.676 -2.194 9.923 1.00 98.56 185 HIS A C 1
ATOM 1429 O O . HIS A 1 185 ? -1.097 -2.062 8.841 1.00 98.56 185 HIS A O 1
ATOM 1435 N N . LEU A 1 186 ? -2.157 -1.162 10.619 1.00 97.81 186 LEU A N 1
ATOM 1436 C CA . LEU A 1 186 ? -2.233 0.209 10.113 1.00 97.81 186 LEU A CA 1
ATOM 1437 C C . LEU A 1 186 ? -1.683 1.240 11.119 1.00 97.81 186 LEU A C 1
ATOM 1439 O O . LEU A 1 186 ? -2.467 1.873 11.832 1.00 97.81 186 LEU A O 1
ATOM 1443 N N . PRO A 1 187 ? -0.352 1.423 11.211 1.00 97.38 187 PRO A N 1
ATOM 1444 C CA . PRO A 1 187 ? 0.251 2.542 11.926 1.00 97.38 187 PRO A CA 1
ATOM 1445 C C . PRO A 1 187 ? 0.185 3.824 11.093 1.00 97.38 187 PRO A C 1
ATOM 1447 O O . PRO A 1 187 ? 0.585 3.840 9.926 1.00 97.38 187 PRO A O 1
ATOM 1450 N N . GLY A 1 188 ? -0.256 4.924 11.692 1.00 94.81 188 GLY A N 1
ATOM 1451 C CA . GLY A 1 188 ? -0.322 6.192 10.985 1.00 94.81 188 GLY A CA 1
ATOM 1452 C C . GLY A 1 188 ? -0.886 7.356 11.777 1.00 94.81 188 GLY A C 1
ATOM 1453 O O . GLY A 1 188 ? -1.126 7.248 12.970 1.00 94.81 188 GLY A O 1
ATOM 1454 N N . HIS A 1 189 ? -1.108 8.494 11.122 1.00 96.31 189 HIS A N 1
ATOM 1455 C CA . HIS A 1 189 ? -1.800 9.615 11.765 1.00 96.31 189 HIS A CA 1
ATOM 1456 C C . HIS A 1 189 ? -3.326 9.441 11.680 1.00 96.31 189 HIS A C 1
ATOM 1458 O O . HIS A 1 189 ? -4.021 9.569 12.687 1.00 96.31 189 HIS A O 1
ATOM 1464 N N . GLN A 1 190 ? -3.840 9.099 10.497 1.00 97.88 190 GLN A N 1
ATOM 1465 C CA . GLN A 1 190 ? -5.248 8.829 10.209 1.00 97.88 190 GLN A CA 1
ATOM 1466 C C . GLN A 1 190 ? -5.404 7.467 9.530 1.00 97.88 190 GLN A C 1
ATOM 1468 O O . GLN A 1 190 ? -4.744 7.199 8.522 1.00 97.88 190 GLN A O 1
ATOM 1473 N N . GLY A 1 191 ? -6.294 6.625 10.056 1.00 97.62 191 GLY A N 1
ATOM 1474 C CA . GLY A 1 191 ? -6.479 5.264 9.558 1.00 97.62 191 GLY A CA 1
ATOM 1475 C C . GLY A 1 191 ? -7.933 4.802 9.480 1.00 97.62 191 GLY A C 1
ATOM 1476 O O . GLY A 1 191 ? -8.733 5.082 10.374 1.00 97.62 191 GLY A O 1
ATOM 1477 N N . HIS A 1 192 ? -8.244 4.024 8.442 1.00 98.50 192 HIS A N 1
ATOM 1478 C CA . HIS A 1 192 ? -9.493 3.277 8.307 1.00 98.50 192 HIS A CA 1
ATOM 1479 C C . HIS A 1 192 ? -9.203 1.813 7.931 1.00 98.50 192 HIS A C 1
ATOM 1481 O O . HIS A 1 192 ? -8.580 1.547 6.900 1.00 98.50 192 HIS A O 1
ATOM 1487 N N . LEU A 1 193 ? -9.649 0.863 8.759 1.00 97.94 193 LEU A N 1
ATOM 1488 C CA . LEU A 1 193 ? -9.339 -0.565 8.606 1.00 97.94 193 LEU A CA 1
ATOM 1489 C C . LEU A 1 193 ? -10.594 -1.447 8.756 1.00 97.94 193 LEU A C 1
ATOM 1491 O O . LEU A 1 193 ? -10.951 -1.830 9.872 1.00 97.94 193 LEU A 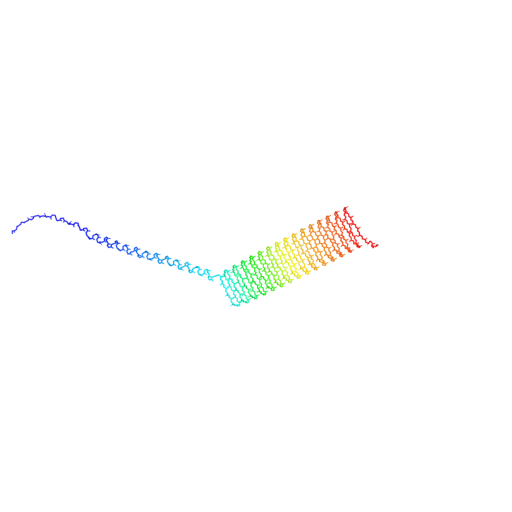O 1
ATOM 1495 N N . PRO A 1 194 ? -11.275 -1.780 7.647 1.00 96.81 194 PRO A N 1
ATOM 1496 C CA . PRO A 1 194 ? -12.282 -2.830 7.605 1.00 96.81 194 PRO A CA 1
ATOM 1497 C C . PRO A 1 194 ? -11.646 -4.204 7.359 1.00 96.81 194 PRO A C 1
ATOM 1499 O O . PRO A 1 194 ? -10.791 -4.355 6.482 1.00 96.81 194 PRO A O 1
ATOM 1502 N N . GLY A 1 195 ? -12.086 -5.225 8.094 1.00 95.31 195 GLY A N 1
ATOM 1503 C CA . GLY A 1 195 ? -11.535 -6.565 7.928 1.00 95.31 195 GLY A CA 1
ATOM 1504 C C . GLY A 1 195 ? -12.062 -7.640 8.867 1.00 95.31 195 GLY A C 1
ATOM 1505 O O . GLY A 1 195 ? -13.092 -7.479 9.510 1.00 95.31 195 GLY A O 1
ATOM 1506 N N . HIS A 1 196 ? -11.341 -8.758 8.962 1.00 96.38 196 HIS A N 1
ATOM 1507 C CA . HIS A 1 196 ? -11.635 -9.796 9.954 1.00 96.38 196 HIS A CA 1
ATOM 1508 C C . HIS A 1 196 ? -10.817 -9.577 11.236 1.00 96.38 196 HIS A C 1
ATOM 1510 O O . HIS A 1 196 ? -11.365 -9.564 12.337 1.00 96.38 196 HIS A O 1
ATOM 1516 N N . GLN A 1 197 ? -9.515 -9.337 11.103 1.00 98.19 197 GLN A N 1
ATOM 1517 C CA . GLN A 1 197 ? -8.594 -9.032 12.196 1.00 98.19 197 GLN A CA 1
ATOM 1518 C C . GLN A 1 197 ? -7.816 -7.754 11.894 1.00 98.19 197 GLN A C 1
ATOM 1520 O O . GLN A 1 197 ? -7.269 -7.607 10.800 1.00 98.19 197 GLN A O 1
ATOM 1525 N N . GLY A 1 198 ? -7.723 -6.842 12.861 1.00 97.94 198 GLY A N 1
ATOM 1526 C CA . GLY A 1 198 ? -7.067 -5.558 12.622 1.00 97.94 198 GLY A CA 1
ATOM 1527 C C . GLY A 1 198 ? -6.385 -4.947 13.835 1.00 97.94 198 GLY A C 1
ATOM 1528 O O . GLY A 1 198 ? -6.887 -5.009 14.956 1.00 97.94 198 GLY A O 1
ATOM 1529 N N . HIS A 1 199 ? -5.246 -4.316 13.572 1.00 98.62 199 HIS A N 1
ATOM 1530 C CA . HIS A 1 199 ? -4.522 -3.479 14.521 1.00 98.62 199 HIS A CA 1
ATOM 1531 C C . HIS A 1 199 ? -4.335 -2.098 13.902 1.00 98.62 199 HIS A C 1
ATOM 1533 O O . HIS A 1 199 ? -3.779 -1.976 12.809 1.00 98.62 199 HIS A O 1
ATOM 1539 N N . LEU A 1 200 ? -4.806 -1.061 14.586 1.00 98.44 200 LEU A N 1
ATOM 1540 C CA . LEU A 1 200 ? -4.700 0.323 14.135 1.00 98.44 200 LEU A CA 1
ATOM 1541 C C . LEU A 1 200 ? -4.045 1.154 15.233 1.00 98.44 200 LEU A C 1
ATOM 1543 O O . LEU A 1 200 ? -4.502 1.147 16.376 1.00 98.44 200 LEU A O 1
ATOM 1547 N N . LEU A 1 201 ? -2.982 1.872 14.873 1.00 98.12 201 LEU A N 1
ATOM 1548 C CA . LEU A 1 201 ? -2.275 2.781 15.768 1.00 98.12 201 LEU A CA 1
ATOM 1549 C C . LEU A 1 201 ? -2.215 4.170 15.134 1.00 98.12 201 LEU A C 1
ATOM 1551 O O . LEU A 1 201 ? -1.651 4.304 14.052 1.00 98.12 201 LEU A O 1
ATOM 1555 N N . GLY A 1 202 ? -2.769 5.198 15.782 1.00 96.06 202 GLY A N 1
ATOM 1556 C CA . GLY A 1 202 ? -2.685 6.551 15.234 1.00 96.06 202 GLY A CA 1
ATOM 1557 C C . GLY A 1 202 ? -3.397 7.661 15.985 1.00 96.06 202 GLY A C 1
ATOM 1558 O O . GLY A 1 202 ? -3.981 7.449 17.035 1.00 96.06 202 GLY A O 1
ATOM 1559 N N . HIS A 1 203 ? -3.353 8.885 15.461 1.00 97.69 203 HIS A N 1
ATOM 1560 C CA . HIS A 1 203 ? -4.052 10.008 16.090 1.00 97.69 203 HIS A CA 1
ATOM 1561 C C . HIS A 1 203 ? -5.576 9.865 15.950 1.00 97.69 203 HIS A C 1
ATOM 1563 O O . HIS A 1 203 ? -6.306 10.054 16.920 1.00 97.69 203 HIS A O 1
ATOM 1569 N N . GLN A 1 204 ? -6.052 9.489 14.763 1.00 98.38 204 GLN A N 1
ATOM 1570 C CA . GLN A 1 204 ? -7.462 9.245 14.453 1.00 98.38 204 GLN A CA 1
ATOM 1571 C C . GLN A 1 204 ? -7.630 7.887 13.770 1.00 98.38 204 GLN A C 1
ATOM 1573 O O . GLN A 1 204 ? -6.952 7.598 12.782 1.00 98.38 204 GLN A O 1
ATOM 1578 N N . GLY A 1 205 ? -8.543 7.060 14.276 1.00 97.94 205 GLY A N 1
ATOM 1579 C CA . GLY A 1 205 ? -8.720 5.697 13.783 1.00 97.94 205 GLY A CA 1
ATOM 1580 C C . GLY A 1 205 ? -10.169 5.234 13.725 1.00 97.94 205 GLY A C 1
ATOM 1581 O O . GLY A 1 205 ? -10.930 5.423 14.673 1.00 97.94 205 GLY A O 1
ATOM 1582 N N . HIS A 1 206 ? -10.503 4.542 12.638 1.00 98.62 206 HIS A N 1
ATOM 1583 C CA . HIS A 1 206 ? -11.747 3.800 12.466 1.00 98.62 206 HIS A CA 1
ATOM 1584 C C . HIS A 1 206 ? -11.430 2.335 12.155 1.00 98.62 206 HIS A C 1
ATOM 1586 O O . HIS A 1 206 ? -10.807 2.024 11.139 1.00 98.62 206 HIS A O 1
ATOM 1592 N N . LEU A 1 207 ? -11.849 1.432 13.037 1.00 98.25 207 LEU A N 1
ATOM 1593 C CA . LEU A 1 207 ? -11.582 0.001 12.943 1.00 98.25 207 LEU A CA 1
ATOM 1594 C C . LEU A 1 207 ? -12.909 -0.765 12.899 1.00 98.25 207 LEU A C 1
ATOM 1596 O O . LEU A 1 207 ? -13.700 -0.678 13.835 1.00 98.25 207 LEU A O 1
ATOM 1600 N N . LEU A 1 208 ? -13.146 -1.507 11.816 1.00 98.38 208 LEU A N 1
ATOM 1601 C CA . LEU A 1 208 ? -14.359 -2.299 11.587 1.00 98.38 208 LEU A CA 1
ATOM 1602 C C . LEU A 1 208 ? -13.967 -3.764 11.371 1.00 98.38 208 LEU A C 1
ATOM 1604 O O . LEU A 1 208 ? -13.613 -4.147 10.258 1.00 98.38 208 LEU A O 1
ATOM 1608 N N . VAL A 1 209 ? -13.977 -4.584 12.421 1.00 98.00 209 VAL A N 1
ATOM 1609 C CA . VAL A 1 209 ? -13.371 -5.928 12.376 1.00 98.00 209 VAL A CA 1
ATOM 1610 C C . VAL A 1 209 ? -14.104 -6.961 13.217 1.00 98.00 209 VAL A C 1
ATOM 1612 O O . VAL A 1 209 ? -14.835 -6.613 14.129 1.00 98.00 209 VAL A O 1
ATOM 1615 N N . HIS A 1 210 ? -13.875 -8.255 12.990 1.00 98.00 210 HIS A N 1
ATOM 1616 C CA . HIS A 1 210 ? -14.323 -9.273 13.945 1.00 98.00 210 HIS A CA 1
ATOM 1617 C C . HIS A 1 210 ? -13.502 -9.205 15.247 1.00 98.00 210 HIS A C 1
ATOM 1619 O O . HIS A 1 210 ? -14.071 -9.207 16.336 1.00 98.00 210 HIS A O 1
ATOM 1625 N N . GLN A 1 211 ? -12.175 -9.091 15.146 1.00 98.38 211 GLN A N 1
ATOM 1626 C CA . GLN A 1 211 ? -11.246 -8.972 16.277 1.00 98.38 211 GLN A CA 1
ATOM 1627 C C . GLN A 1 211 ? -10.294 -7.790 16.080 1.00 98.38 211 GLN A C 1
ATOM 1629 O O . GLN A 1 211 ? -9.587 -7.730 15.072 1.00 98.38 211 GLN A O 1
ATOM 1634 N N . GLY A 1 212 ? -10.264 -6.857 17.033 1.00 98.19 212 GLY A N 1
ATOM 1635 C CA . GLY A 1 212 ? -9.588 -5.577 16.838 1.00 98.19 212 GLY A CA 1
ATOM 1636 C C . GLY A 1 212 ? -8.846 -5.017 18.040 1.00 98.19 212 GLY A C 1
ATOM 1637 O O . GLY A 1 212 ? -9.322 -5.104 19.172 1.00 98.19 212 GLY A O 1
ATOM 1638 N N . HIS A 1 213 ? -7.727 -4.351 17.756 1.00 98.75 213 HIS A N 1
ATOM 1639 C CA . HIS A 1 213 ? -7.043 -3.455 18.686 1.00 98.75 213 HIS A CA 1
ATOM 1640 C C . HIS A 1 213 ? -6.874 -2.079 18.040 1.00 98.75 213 HIS A C 1
ATOM 1642 O O . HIS A 1 213 ? -6.298 -1.959 16.956 1.00 98.75 213 HIS A O 1
ATOM 1648 N N . LEU A 1 214 ? -7.362 -1.040 18.713 1.00 98.56 214 LEU A N 1
ATOM 1649 C CA . LEU A 1 214 ? -7.191 0.351 18.309 1.00 98.56 214 LEU A CA 1
ATOM 1650 C C . LEU A 1 214 ? -6.468 1.111 19.420 1.00 98.56 214 LEU A C 1
ATOM 1652 O O . LEU A 1 214 ? -6.943 1.159 20.554 1.00 98.56 214 LEU A O 1
ATOM 1656 N N . LEU A 1 215 ? -5.341 1.732 19.078 1.00 98.56 215 LEU A N 1
ATOM 1657 C CA . LEU A 1 215 ? -4.603 2.634 19.956 1.00 98.56 215 LEU A CA 1
ATOM 1658 C C . LEU A 1 215 ? -4.518 4.022 19.322 1.00 98.56 215 LEU A C 1
ATOM 1660 O O . LEU A 1 215 ? -3.986 4.162 18.221 1.00 98.56 215 LEU A O 1
ATOM 1664 N N . GLY A 1 216 ? -5.016 5.056 19.999 1.00 96.31 216 GLY A N 1
ATOM 1665 C CA . GLY A 1 216 ? -4.957 6.394 19.426 1.00 96.31 216 GLY A CA 1
ATOM 1666 C C . GLY A 1 216 ? -5.510 7.538 20.251 1.00 96.31 216 GLY A C 1
ATOM 1667 O O . GLY A 1 216 ? -6.012 7.340 21.346 1.00 96.31 216 GLY A O 1
ATOM 1668 N N . HIS A 1 217 ? -5.432 8.766 19.739 1.00 97.75 217 HIS A N 1
ATOM 1669 C CA . HIS A 1 217 ? -6.027 9.910 20.439 1.00 97.75 217 HIS A CA 1
ATOM 1670 C C . HIS A 1 217 ? -7.560 9.888 20.319 1.00 97.75 217 HIS A C 1
ATOM 1672 O O . HIS A 1 217 ? -8.262 9.986 21.324 1.00 97.75 217 HIS A O 1
ATOM 1678 N N . GLN A 1 218 ? -8.078 9.694 19.106 1.00 98.38 218 GLN A N 1
ATOM 1679 C CA . GLN A 1 218 ? -9.498 9.531 18.795 1.00 98.38 218 GLN A CA 1
ATOM 1680 C C . GLN A 1 218 ? -9.727 8.200 18.077 1.00 98.38 218 GLN A C 1
ATOM 1682 O O . GLN A 1 218 ? -9.116 7.934 17.042 1.00 98.38 218 GLN A O 1
ATOM 1687 N N . GLY A 1 219 ? -10.618 7.367 18.613 1.00 98.12 219 GLY A N 1
ATOM 1688 C CA . GLY A 1 219 ? -10.844 6.018 18.104 1.00 98.12 219 GLY A CA 1
ATOM 1689 C C . GLY A 1 219 ? -12.312 5.633 18.019 1.00 98.12 219 GLY A C 1
ATOM 1690 O O . GLY A 1 219 ? -13.085 5.876 18.949 1.00 98.12 219 GLY A O 1
ATOM 1691 N N . HIS A 1 220 ? -12.690 4.985 16.921 1.00 98.69 220 HIS A N 1
ATOM 1692 C CA . HIS A 1 220 ? -13.962 4.284 16.770 1.00 98.69 220 HIS A CA 1
ATOM 1693 C C . HIS A 1 220 ? -13.686 2.830 16.392 1.00 98.69 220 HIS A C 1
ATOM 1695 O O . HIS A 1 220 ? -13.056 2.561 15.369 1.00 98.69 220 HIS A O 1
ATOM 1701 N N . LEU A 1 221 ? -14.154 1.898 17.218 1.00 98.62 221 LEU A N 1
ATOM 1702 C CA . LEU A 1 221 ? -14.011 0.463 17.000 1.00 98.62 221 LEU A CA 1
ATOM 1703 C C . LEU A 1 221 ? -15.398 -0.174 16.955 1.00 98.62 221 LEU A C 1
ATOM 1705 O O . LEU A 1 221 ? -16.150 -0.092 17.925 1.00 98.62 221 LEU A O 1
ATOM 1709 N N . LEU A 1 222 ? -15.713 -0.832 15.842 1.00 98.56 222 LEU A N 1
ATOM 1710 C CA . LEU A 1 222 ? -16.881 -1.693 15.703 1.00 98.56 222 LEU A CA 1
ATOM 1711 C C . LEU A 1 222 ? -16.424 -3.128 15.444 1.00 98.56 222 LEU A C 1
ATOM 1713 O O . LEU A 1 222 ? -15.676 -3.374 14.496 1.00 98.56 222 LEU A O 1
ATOM 1717 N N . GLY A 1 223 ? -16.870 -4.078 16.268 1.00 97.00 223 GLY A N 1
ATOM 1718 C CA . GLY A 1 223 ? -16.491 -5.471 16.068 1.00 97.00 223 GLY A CA 1
ATOM 1719 C C . GLY A 1 223 ? -17.090 -6.499 17.009 1.00 97.00 223 GLY A C 1
ATOM 1720 O O . GLY A 1 223 ? -17.855 -6.167 17.900 1.00 97.00 223 GLY A O 1
ATOM 1721 N N . HIS A 1 224 ? -16.749 -7.776 16.832 1.00 97.56 224 HIS A N 1
ATOM 1722 C CA . HIS A 1 224 ? -17.193 -8.815 17.767 1.00 97.56 224 HIS A CA 1
ATOM 1723 C C . HIS A 1 224 ? -16.379 -8.758 19.070 1.00 97.56 224 HIS A C 1
ATOM 1725 O O . HIS A 1 224 ? -16.946 -8.742 20.159 1.00 97.56 224 HIS A O 1
ATOM 1731 N N . GLN A 1 225 ? -15.055 -8.667 18.960 1.00 98.31 225 GLN A N 1
ATOM 1732 C CA . GLN A 1 225 ? -14.113 -8.515 20.068 1.00 98.31 225 GLN A CA 1
ATOM 1733 C C . GLN A 1 225 ? -13.215 -7.301 19.831 1.00 98.31 225 GLN A C 1
ATOM 1735 O O . GLN A 1 225 ? -12.561 -7.207 18.790 1.00 98.31 225 GLN A O 1
ATOM 1740 N N . GLY A 1 226 ? -13.157 -6.384 20.795 1.00 98.12 226 GLY A N 1
ATOM 1741 C CA . GLY A 1 226 ? -12.433 -5.125 20.637 1.00 98.12 226 GLY A CA 1
ATOM 1742 C C . GLY A 1 226 ? -11.680 -4.672 21.881 1.00 98.12 226 GLY A C 1
ATOM 1743 O O . GLY A 1 226 ? -12.194 -4.750 22.996 1.00 98.12 226 GLY A O 1
ATOM 1744 N N . HIS A 1 227 ? -10.489 -4.121 21.663 1.00 98.75 227 HIS A N 1
ATOM 1745 C CA . HIS A 1 227 ? -9.744 -3.346 22.651 1.00 98.75 227 HIS A CA 1
ATOM 1746 C C . HIS A 1 227 ? -9.465 -1.955 22.086 1.00 98.75 227 HIS A C 1
ATOM 1748 O O . HIS A 1 227 ? -8.898 -1.826 21.000 1.00 98.75 227 HIS A O 1
ATOM 1754 N N . LEU A 1 228 ? -9.856 -0.918 22.821 1.00 98.62 228 LEU A N 1
ATOM 1755 C CA . LEU A 1 228 ? -9.644 0.475 22.449 1.00 98.62 228 LEU A CA 1
ATOM 1756 C C . LEU A 1 228 ? -8.904 1.196 23.577 1.00 98.62 228 LEU A C 1
ATOM 1758 O O . LEU A 1 228 ? -9.412 1.290 24.693 1.00 98.62 228 LEU A O 1
ATOM 1762 N N . LEU A 1 229 ? -7.723 1.728 23.268 1.00 98.44 229 LEU A N 1
ATOM 1763 C CA . LEU A 1 229 ? -6.958 2.618 24.140 1.00 98.44 229 LEU A CA 1
ATOM 1764 C C . LEU A 1 229 ? -6.908 4.015 23.512 1.00 98.44 229 LEU A C 1
ATOM 1766 O O . LEU A 1 229 ? -6.381 4.160 22.406 1.00 98.44 229 LEU A O 1
ATOM 1770 N N . GLY A 1 230 ? -7.404 5.047 24.197 1.00 96.88 230 GLY A N 1
ATOM 1771 C CA . GLY A 1 230 ? -7.271 6.401 23.666 1.00 96.88 230 GLY A CA 1
ATOM 1772 C C . GLY A 1 230 ? -7.793 7.552 24.505 1.00 96.88 230 GLY A C 1
ATOM 1773 O O . GLY A 1 230 ? -8.367 7.353 25.563 1.00 96.88 230 GLY A O 1
ATOM 1774 N N . HIS A 1 231 ? -7.601 8.790 24.049 1.00 97.56 231 HIS A N 1
ATOM 1775 C CA . HIS A 1 231 ? -8.134 9.951 24.771 1.00 97.56 231 HIS A CA 1
ATOM 1776 C C . HIS A 1 231 ? -9.665 10.023 24.642 1.00 97.56 231 HIS A C 1
ATOM 1778 O O . HIS A 1 231 ? -10.362 10.186 25.640 1.00 97.56 231 HIS A O 1
ATOM 1784 N N . GLN A 1 232 ? -10.186 9.845 23.428 1.00 98.38 232 GLN A N 1
ATOM 1785 C CA . GLN A 1 232 ? -11.611 9.780 23.105 1.00 98.38 232 GLN A CA 1
ATOM 1786 C C . GLN A 1 232 ? -11.918 8.486 22.348 1.00 98.38 232 GLN A C 1
ATOM 1788 O O . GLN A 1 232 ? -11.363 8.244 21.275 1.00 98.38 232 GLN A O 1
ATOM 1793 N N . GLY A 1 233 ? -12.809 7.660 22.893 1.00 98.00 233 GLY A N 1
ATOM 1794 C CA . GLY A 1 233 ? -13.101 6.332 22.361 1.00 98.00 233 GLY A CA 1
ATOM 1795 C C . GLY A 1 233 ? -14.589 6.022 22.247 1.00 98.00 233 GLY A C 1
ATOM 1796 O O . GLY A 1 233 ? -15.359 6.276 23.173 1.00 98.00 233 GLY A O 1
ATOM 1797 N N . HIS A 1 234 ? -14.966 5.391 21.137 1.00 98.62 234 HIS A N 1
ATOM 1798 C CA . HIS A 1 234 ? -16.260 4.737 20.956 1.00 98.62 234 HIS A CA 1
ATOM 1799 C C . HIS A 1 234 ? -16.032 3.278 20.561 1.00 98.62 234 HIS A C 1
ATOM 1801 O O . HIS A 1 234 ? -15.393 3.008 19.543 1.00 98.62 234 HIS A O 1
ATOM 1807 N N . LEU A 1 235 ? -16.540 2.345 21.363 1.00 98.38 235 LEU A N 1
ATOM 1808 C CA . LEU A 1 235 ? -16.441 0.910 21.120 1.00 98.38 235 LEU A CA 1
ATOM 1809 C C . LEU A 1 235 ? -17.845 0.309 21.063 1.00 98.38 235 LEU A C 1
ATOM 1811 O O . LEU A 1 235 ? -18.596 0.393 22.033 1.00 98.38 235 LEU A O 1
ATOM 1815 N N . LEU A 1 236 ? -18.177 -0.320 19.938 1.00 98.31 236 LEU A N 1
ATOM 1816 C CA . LEU A 1 236 ? -19.382 -1.126 19.776 1.00 98.31 236 LEU A CA 1
ATOM 1817 C C . LEU A 1 236 ? -18.998 -2.578 19.489 1.00 98.31 236 LEU A C 1
ATOM 1819 O O . LEU A 1 236 ? -18.293 -2.845 18.515 1.00 98.31 236 LEU A O 1
ATOM 1823 N N . GLY A 1 237 ? -19.465 -3.521 20.307 1.00 96.69 237 GLY A N 1
ATOM 1824 C CA . GLY A 1 237 ? -19.189 -4.928 20.040 1.00 96.69 237 GLY A CA 1
ATOM 1825 C C . GLY A 1 237 ? -19.774 -5.949 20.996 1.00 96.69 237 GLY A C 1
ATOM 1826 O O . GLY A 1 237 ? -20.429 -5.604 21.966 1.00 96.69 237 GLY A O 1
ATOM 1827 N N . HIS A 1 238 ? -19.548 -7.237 20.737 1.00 9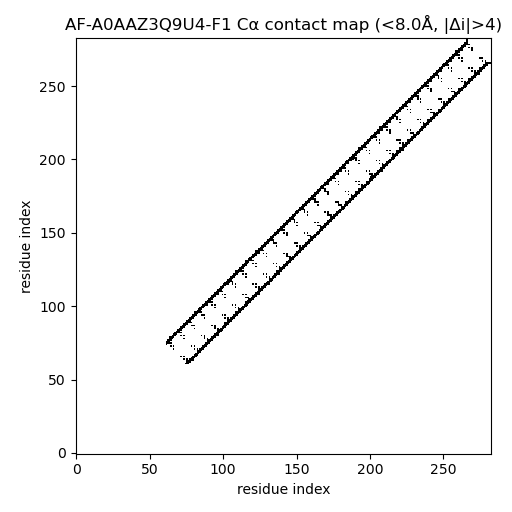6.69 238 HIS A N 1
ATOM 1828 C CA . HIS A 1 238 ? -20.022 -8.289 21.642 1.00 96.69 238 HIS A CA 1
ATOM 1829 C C . HIS A 1 238 ? -19.196 -8.315 22.938 1.00 96.69 238 HIS A C 1
ATOM 1831 O O . HIS A 1 238 ? -19.756 -8.343 24.031 1.00 96.69 238 HIS A O 1
ATOM 1837 N N . GLN A 1 239 ? -17.869 -8.255 22.821 1.00 97.69 239 GLN A N 1
ATOM 1838 C CA . GLN A 1 239 ? -16.913 -8.181 23.927 1.00 97.69 239 GLN A CA 1
ATOM 1839 C C . GLN A 1 239 ? -15.980 -6.984 23.733 1.00 97.69 239 GLN A C 1
ATOM 1841 O O . GLN A 1 239 ? -15.318 -6.873 22.700 1.00 97.69 239 GLN A O 1
ATOM 1846 N N . GLY A 1 240 ? -15.906 -6.098 24.726 1.00 97.56 240 GLY A N 1
ATOM 1847 C CA . GLY A 1 240 ? -15.158 -4.848 24.616 1.00 97.56 240 GLY A CA 1
ATOM 1848 C C . GLY A 1 240 ? -14.352 -4.481 25.857 1.00 97.56 240 GLY A C 1
ATOM 1849 O O . GLY A 1 240 ? -14.843 -4.586 26.980 1.00 97.56 240 GLY A O 1
ATOM 1850 N N . HIS A 1 241 ? -13.146 -3.964 25.638 1.00 98.44 241 HIS A N 1
ATOM 1851 C CA . HIS A 1 241 ? -12.362 -3.250 26.643 1.00 98.44 241 HIS A CA 1
ATOM 1852 C C . HIS A 1 241 ? -12.035 -1.854 26.116 1.00 98.44 241 HIS A C 1
ATOM 1854 O O . HIS A 1 241 ? -11.421 -1.718 25.057 1.00 98.44 241 HIS A O 1
ATOM 1860 N N . LEU A 1 242 ? -12.438 -0.820 26.848 1.00 98.00 242 LEU A N 1
ATOM 1861 C CA . LEU A 1 242 ? -12.149 0.570 26.519 1.00 98.00 242 LEU A CA 1
ATOM 1862 C C . LEU A 1 242 ? -11.405 1.216 27.682 1.00 98.00 242 LEU A C 1
ATOM 1864 O O . LEU A 1 242 ? -11.906 1.252 28.805 1.00 98.00 242 LEU A O 1
ATOM 1868 N N . LEU A 1 243 ? -10.226 1.761 27.402 1.00 98.12 243 LEU A N 1
ATOM 1869 C CA . LEU A 1 243 ? -9.477 2.581 28.343 1.00 98.12 243 LEU A CA 1
ATOM 1870 C C . LEU A 1 243 ? -9.222 3.962 27.741 1.00 98.12 243 LEU A C 1
ATOM 1872 O O . LEU A 1 243 ? -8.675 4.072 26.642 1.00 98.12 243 LEU A O 1
ATOM 1876 N N . GLY A 1 244 ? -9.613 5.018 28.456 1.00 95.62 244 GLY A N 1
ATOM 1877 C CA . GLY A 1 244 ? -9.438 6.370 27.943 1.00 95.62 244 GLY A CA 1
ATOM 1878 C C . GLY A 1 244 ? -9.897 7.514 28.829 1.00 95.62 244 GLY A C 1
ATOM 1879 O O . GLY A 1 244 ? -10.439 7.301 29.902 1.00 95.62 244 GLY A O 1
ATOM 1880 N N . HIS A 1 245 ? -9.689 8.758 28.392 1.00 96.00 245 HIS A N 1
ATOM 1881 C CA . HIS A 1 245 ? -10.175 9.919 29.148 1.00 96.00 245 HIS A CA 1
ATOM 1882 C C . HIS A 1 245 ? -11.699 10.068 29.012 1.00 96.00 245 HIS A C 1
ATOM 1884 O O . HIS A 1 245 ? -12.400 10.211 30.012 1.00 96.00 245 HIS A O 1
ATOM 1890 N N . GLN A 1 246 ? -12.212 9.981 27.783 1.00 97.50 246 GLN A N 1
ATOM 1891 C CA . GLN A 1 246 ? -13.6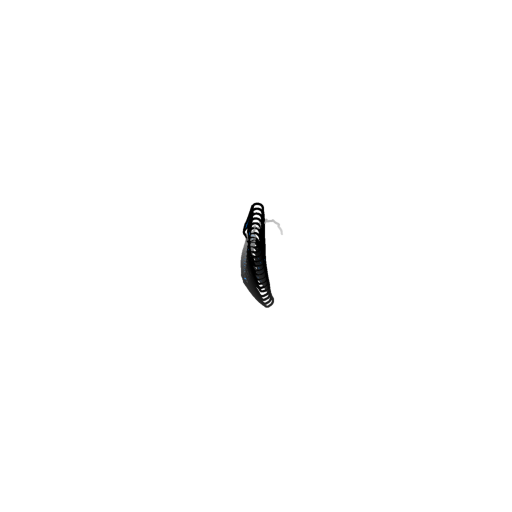32 9.981 27.436 1.00 97.50 246 GLN A CA 1
ATOM 1892 C C . GLN A 1 246 ? -13.978 8.710 26.655 1.00 97.50 246 GLN A C 1
ATOM 1894 O O . GLN A 1 246 ? -13.375 8.438 25.616 1.00 97.50 246 GLN A O 1
ATOM 1899 N N . GLY A 1 247 ? -14.957 7.942 27.132 1.00 96.94 247 GLY A N 1
ATOM 1900 C CA . GLY A 1 247 ? -15.288 6.635 26.567 1.00 96.94 247 GLY A CA 1
ATOM 1901 C C . GLY A 1 247 ? -16.783 6.360 26.464 1.00 96.94 247 GLY A C 1
ATOM 1902 O O . GLY A 1 247 ? -17.537 6.620 27.398 1.00 96.94 247 GLY A O 1
ATOM 1903 N N . HIS A 1 248 ? -17.194 5.760 25.350 1.00 98.06 248 HIS A N 1
ATOM 1904 C CA . HIS A 1 248 ? -18.515 5.161 25.181 1.00 98.06 248 HIS A CA 1
ATOM 1905 C C . HIS A 1 248 ? -18.350 3.707 24.749 1.00 98.06 248 HIS A C 1
ATOM 1907 O O . HIS A 1 248 ? -17.738 3.436 23.715 1.00 98.06 248 HIS A O 1
ATOM 1913 N N . LEU A 1 249 ? -18.897 2.779 25.530 1.00 97.38 249 LEU A N 1
ATOM 1914 C CA . LEU A 1 249 ? -18.874 1.350 25.241 1.00 97.38 249 LEU A CA 1
ATOM 1915 C C . LEU A 1 249 ? -20.305 0.823 25.161 1.00 97.38 249 LEU A C 1
ATOM 1917 O O . LEU A 1 249 ? -21.066 0.943 26.121 1.00 97.38 249 LEU A O 1
ATOM 1921 N N . LEU A 1 250 ? -20.648 0.206 24.033 1.00 97.12 250 LEU A N 1
ATOM 1922 C CA . LEU A 1 250 ? -21.894 -0.528 23.843 1.00 97.12 250 LEU A CA 1
ATOM 1923 C C . LEU A 1 250 ? -21.578 -1.987 23.515 1.00 97.12 250 LEU A C 1
ATOM 1925 O O . LEU A 1 250 ? -20.901 -2.260 22.522 1.00 97.12 250 LEU A O 1
ATOM 1929 N N . GLY A 1 251 ? -22.078 -2.926 24.317 1.00 94.19 251 GLY A N 1
ATOM 1930 C CA . GLY A 1 251 ? -21.845 -4.336 24.031 1.00 94.19 251 GLY A CA 1
ATOM 1931 C C . GLY A 1 251 ? -22.500 -5.350 24.951 1.00 94.19 251 GLY A C 1
ATOM 1932 O O . GLY A 1 251 ? -23.119 -4.994 25.943 1.00 94.19 251 GLY A O 1
ATOM 1933 N N . HIS A 1 252 ? -22.366 -6.639 24.635 1.00 93.19 252 HIS A N 1
ATOM 1934 C CA . HIS A 1 252 ? -22.887 -7.697 25.508 1.00 93.19 252 HIS A CA 1
ATOM 1935 C C . HIS A 1 252 ? -22.047 -7.807 26.791 1.00 93.19 252 HIS A C 1
ATOM 1937 O O . HIS A 1 252 ? -22.593 -7.811 27.892 1.00 93.19 252 HIS A O 1
ATOM 1943 N N . GLN A 1 253 ? -20.721 -7.839 26.650 1.00 95.06 253 GLN A N 1
ATOM 1944 C CA . GLN A 1 253 ? -19.735 -7.848 27.730 1.00 95.06 253 GLN A CA 1
ATOM 1945 C C . GLN A 1 253 ? -18.765 -6.673 27.575 1.00 95.06 253 GLN A C 1
ATOM 1947 O O . GLN A 1 253 ? -18.152 -6.513 26.518 1.00 95.06 253 GLN A O 1
ATOM 1952 N N . GLY A 1 254 ? -18.596 -5.863 28.620 1.00 94.44 254 GLY A N 1
ATOM 1953 C CA . GLY A 1 254 ? -17.821 -4.626 28.540 1.00 94.44 254 GLY A CA 1
ATOM 1954 C C . GLY A 1 254 ? -17.025 -4.285 29.796 1.00 94.44 254 GLY A C 1
ATOM 1955 O O . GLY A 1 254 ? -17.530 -4.385 30.911 1.00 94.44 254 GLY A O 1
ATOM 1956 N N . HIS A 1 255 ? -15.804 -3.794 29.603 1.00 97.19 255 HIS A N 1
ATOM 1957 C CA . HIS A 1 255 ? -15.008 -3.140 30.641 1.00 97.19 255 HIS A CA 1
ATOM 1958 C C . HIS A 1 255 ? -14.611 -1.745 30.158 1.00 97.19 255 HIS A C 1
ATOM 1960 O O . HIS A 1 255 ? -13.983 -1.612 29.106 1.00 97.19 255 HIS A O 1
ATOM 1966 N N . LEU A 1 256 ? -14.972 -0.709 30.913 1.00 96.56 256 LEU A N 1
ATOM 1967 C CA . LEU A 1 256 ? -14.630 0.679 30.611 1.00 96.56 256 LEU A CA 1
ATOM 1968 C C . LEU A 1 256 ? -13.887 1.297 31.796 1.00 96.56 256 LEU A C 1
ATOM 1970 O O . LEU A 1 256 ? -14.421 1.358 32.904 1.00 96.56 256 LEU A O 1
ATOM 1974 N N . LEU A 1 257 ? -12.668 1.773 31.548 1.00 96.38 257 LEU A N 1
ATOM 1975 C CA . LEU A 1 257 ? -11.874 2.543 32.502 1.00 96.38 257 LEU A CA 1
ATOM 1976 C C . LEU A 1 257 ? -11.601 3.946 31.951 1.00 96.38 257 LEU A C 1
ATOM 1978 O O . LEU A 1 257 ? -10.975 4.084 30.899 1.00 96.38 257 LEU A O 1
ATOM 1982 N N . GLY A 1 258 ? -12.050 4.991 32.648 1.00 93.69 258 GLY A N 1
ATOM 1983 C CA . GLY A 1 258 ? -11.811 6.354 32.183 1.00 93.69 258 GLY A CA 1
ATOM 1984 C C . GLY A 1 258 ? -12.294 7.486 33.075 1.00 93.69 258 GLY A C 1
ATOM 1985 O O . GLY A 1 258 ? -12.970 7.262 34.068 1.00 93.69 258 GLY A O 1
ATOM 1986 N N . HIS A 1 259 ? -11.948 8.729 32.734 1.00 92.62 259 HIS A N 1
ATOM 1987 C CA . HIS A 1 259 ? -12.386 9.889 33.521 1.00 92.62 259 HIS A CA 1
ATOM 1988 C C . HIS A 1 259 ? -13.892 10.145 33.344 1.00 92.62 259 HIS A C 1
ATOM 1990 O O . HIS A 1 259 ? -14.613 10.301 34.330 1.00 92.62 259 HIS A O 1
ATOM 1996 N N . GLN A 1 260 ? -14.362 10.139 32.094 1.00 95.75 260 GLN A N 1
ATOM 1997 C CA . GLN A 1 260 ? -15.764 10.249 31.693 1.00 95.75 260 GLN A CA 1
ATOM 1998 C C . GLN A 1 260 ? -16.168 9.022 30.870 1.00 95.75 260 GLN A C 1
ATOM 2000 O O . GLN A 1 260 ? -15.574 8.760 29.824 1.00 95.75 260 GLN A O 1
ATOM 2005 N N . GLY A 1 261 ? -17.170 8.270 31.326 1.00 94.00 261 GLY A N 1
ATOM 2006 C CA . GLY A 1 261 ? -17.524 6.983 30.728 1.00 94.00 261 GLY A CA 1
ATOM 2007 C C . GLY A 1 261 ? -19.023 6.710 30.659 1.00 94.00 261 GLY A C 1
ATOM 2008 O O . GLY A 1 261 ? -19.736 6.864 31.648 1.00 94.00 261 GLY A O 1
ATOM 2009 N N . HIS A 1 262 ? -19.482 6.218 29.512 1.00 96.62 262 HIS A N 1
ATOM 2010 C CA . HIS A 1 262 ? -20.818 5.654 29.332 1.00 96.62 262 HIS A CA 1
ATOM 2011 C C . HIS A 1 262 ? -20.701 4.193 28.897 1.00 96.62 262 HIS A C 1
ATOM 2013 O O . HIS A 1 262 ? -20.146 3.909 27.835 1.00 96.62 262 HIS A O 1
ATOM 2019 N N . LEU A 1 263 ? -21.223 3.270 29.706 1.00 94.75 263 LEU A N 1
ATOM 2020 C CA . LEU A 1 263 ? -21.266 1.843 29.392 1.00 94.75 263 LEU A CA 1
ATOM 2021 C C . LEU A 1 263 ? -22.717 1.371 29.302 1.00 94.75 263 LEU A C 1
ATOM 2023 O O . LEU A 1 263 ? -23.480 1.515 30.259 1.00 94.75 263 LEU A O 1
ATOM 2027 N N . LEU A 1 264 ? -23.070 0.763 28.170 1.00 94.88 264 LEU A N 1
ATOM 2028 C CA . LEU A 1 264 ? -24.334 0.062 27.971 1.00 94.88 264 LEU A CA 1
ATOM 2029 C C . LEU A 1 264 ? -24.076 -1.409 27.635 1.00 94.88 264 LEU A C 1
ATOM 2031 O O . LEU A 1 264 ? -23.408 -1.700 26.642 1.00 94.88 264 LEU A O 1
ATOM 2035 N N . GLY A 1 265 ? -24.615 -2.336 28.431 1.00 90.75 265 GLY A N 1
ATOM 2036 C CA . GLY A 1 265 ? -24.447 -3.761 28.146 1.00 90.75 265 GLY A CA 1
ATOM 2037 C C . GLY A 1 265 ? -25.124 -4.743 29.091 1.00 90.75 265 GLY A C 1
ATOM 2038 O O . GLY A 1 265 ? -25.701 -4.352 30.097 1.00 90.75 265 GLY A O 1
ATOM 2039 N N . HIS A 1 266 ? -25.059 -6.038 28.766 1.00 88.56 266 HIS A N 1
ATOM 2040 C CA . HIS A 1 266 ? -25.597 -7.093 29.636 1.00 88.56 266 HIS A CA 1
ATOM 2041 C C . HIS A 1 266 ? -24.691 -7.341 30.846 1.00 88.56 266 HIS A C 1
ATOM 2043 O O . HIS A 1 266 ? -25.162 -7.403 31.973 1.00 88.56 266 HIS A O 1
ATOM 2049 N N . GLN A 1 267 ? -23.383 -7.447 30.630 1.00 89.88 267 GLN A N 1
ATOM 2050 C CA . GLN A 1 267 ? -22.389 -7.626 31.687 1.00 89.88 267 GLN A CA 1
ATOM 2051 C C . GLN A 1 267 ? -21.330 -6.535 31.562 1.00 89.88 267 GLN A C 1
ATOM 2053 O O . GLN A 1 267 ? -20.636 -6.452 30.550 1.00 89.88 267 GLN A O 1
ATOM 2058 N N . GLY A 1 268 ? -21.217 -5.677 32.573 1.00 88.44 268 GLY A N 1
ATOM 2059 C CA . GLY A 1 268 ? -20.439 -4.449 32.469 1.00 88.44 268 GLY A CA 1
ATOM 2060 C C . GLY A 1 268 ? -19.690 -4.091 33.742 1.00 88.44 268 GLY A C 1
ATOM 2061 O O . GLY A 1 268 ? -20.273 -4.101 34.822 1.00 88.44 268 GLY A O 1
ATOM 2062 N N . HIS A 1 269 ? -18.427 -3.695 33.596 1.00 93.12 269 HIS A N 1
ATOM 2063 C CA . HIS A 1 269 ? -17.644 -3.052 34.649 1.00 93.12 269 HIS A CA 1
ATOM 2064 C C . HIS A 1 269 ? -17.231 -1.653 34.195 1.00 93.12 269 HIS A C 1
ATOM 2066 O O . HIS A 1 269 ? -16.611 -1.491 33.143 1.00 93.12 269 HIS A O 1
ATOM 2072 N N . LEU A 1 270 ? -17.565 -0.646 34.999 1.00 92.44 270 LEU A N 1
ATOM 2073 C CA . LEU A 1 270 ? -17.236 0.752 34.744 1.00 92.44 270 LEU A CA 1
ATOM 2074 C C . LEU A 1 270 ? -16.440 1.309 35.924 1.00 92.44 270 LEU A C 1
ATOM 2076 O O . LEU A 1 270 ? -16.934 1.321 37.049 1.00 92.44 270 LEU A O 1
ATOM 2080 N N . LEU A 1 271 ? -15.231 1.798 35.656 1.00 91.94 271 LEU A N 1
ATOM 2081 C CA . LEU A 1 271 ? -14.407 2.512 36.627 1.00 91.94 271 LEU A CA 1
ATOM 2082 C C . LEU A 1 271 ? -14.101 3.909 36.091 1.00 91.94 271 LEU A C 1
ATOM 2084 O O . LEU A 1 271 ? -13.443 4.055 35.061 1.00 91.94 271 LEU A O 1
ATOM 2088 N N . GLY A 1 272 ? -14.564 4.938 36.799 1.00 87.50 272 GLY A N 1
ATOM 2089 C CA . GLY A 1 272 ? -14.313 6.313 36.395 1.00 87.50 272 GLY A CA 1
ATOM 2090 C C . GLY A 1 272 ? -14.782 7.372 37.376 1.00 87.50 272 GLY A C 1
ATOM 2091 O O . GLY A 1 272 ? -15.525 7.079 38.308 1.00 87.50 272 GLY A O 1
ATOM 2092 N N . HIS A 1 273 ? -14.335 8.610 37.153 1.00 84.44 273 HIS A N 1
ATOM 2093 C CA . HIS A 1 273 ? -14.708 9.756 37.987 1.00 84.44 273 HIS A CA 1
ATOM 2094 C C . HIS A 1 273 ? -16.154 10.203 37.712 1.00 84.44 273 HIS A C 1
ATOM 2096 O O . HIS A 1 273 ? -16.905 10.513 38.632 1.00 84.44 273 HIS A O 1
ATOM 2102 N N . GLN A 1 274 ? -16.557 10.215 36.439 1.00 87.94 274 GLN A N 1
ATOM 2103 C CA . GLN A 1 274 ? -17.916 10.508 35.984 1.00 87.94 274 GLN A CA 1
ATOM 2104 C C . GLN A 1 274 ? -18.393 9.372 35.077 1.00 87.94 274 GLN A C 1
ATOM 2106 O O . GLN A 1 274 ? -18.012 9.296 33.911 1.00 87.94 274 GLN A O 1
ATOM 2111 N N . GLY A 1 275 ? -19.205 8.468 35.624 1.00 83.31 275 GLY A N 1
ATOM 2112 C CA . GLY A 1 275 ? -19.624 7.249 34.942 1.00 83.31 275 GLY A CA 1
ATOM 2113 C C . GLY A 1 275 ? -21.138 7.070 34.901 1.00 83.31 275 GLY A C 1
ATOM 2114 O O . GLY A 1 275 ? -21.822 7.320 35.891 1.00 83.31 275 GLY A O 1
ATOM 2115 N N . HIS A 1 276 ? -21.653 6.577 33.777 1.00 89.50 276 HIS A N 1
ATOM 2116 C CA . HIS A 1 276 ? -23.010 6.054 33.673 1.00 89.50 276 HIS A CA 1
ATOM 2117 C C . HIS A 1 276 ? -22.983 4.614 33.152 1.00 89.50 276 HIS A C 1
ATOM 2119 O O . HIS A 1 276 ? -22.466 4.351 32.066 1.00 89.50 276 HIS A O 1
ATOM 2125 N N . LEU A 1 277 ? -23.558 3.698 33.930 1.00 87.69 277 LEU A N 1
ATOM 2126 C CA . LEU A 1 277 ? -23.696 2.283 33.604 1.00 87.69 277 LEU A CA 1
ATOM 2127 C C . LEU A 1 277 ? -25.183 1.951 33.443 1.00 87.69 277 LEU A C 1
ATOM 2129 O O . LEU A 1 277 ? -25.959 2.172 34.370 1.00 87.69 277 LEU A O 1
ATOM 2133 N N . SER A 1 278 ? -25.562 1.402 32.290 1.00 84.06 278 SER A N 1
ATOM 2134 C CA . SER A 1 278 ? -26.921 0.934 31.994 1.00 84.06 278 SER A CA 1
ATOM 2135 C C . SER A 1 278 ? -26.890 -0.513 31.494 1.00 84.06 278 SER A C 1
ATOM 2137 O O . SER A 1 278 ? -26.195 -0.814 30.525 1.00 84.06 278 SER A O 1
ATOM 2139 N N . GLY A 1 279 ? -27.631 -1.425 32.133 1.00 77.31 279 GLY A N 1
ATOM 2140 C CA . GLY A 1 279 ? -27.565 -2.850 31.798 1.00 77.31 279 GLY A CA 1
ATOM 2141 C C . GLY A 1 279 ? -28.422 -3.773 32.662 1.00 77.31 279 GLY A C 1
ATOM 2142 O O . GLY A 1 279 ? -28.804 -3.412 33.773 1.00 77.31 279 GLY A O 1
ATOM 2143 N N . HIS A 1 280 ? -28.705 -4.980 32.161 1.00 63.12 280 HIS A N 1
ATOM 2144 C CA . HIS A 1 280 ? -29.382 -6.035 32.922 1.00 63.12 280 HIS A CA 1
ATOM 2145 C C . HIS A 1 280 ? -28.363 -6.800 33.773 1.00 63.12 280 HIS A C 1
ATOM 2147 O O . HIS A 1 280 ? -27.678 -7.677 33.258 1.00 63.12 280 HIS A O 1
ATOM 2153 N N . GLN A 1 281 ? -28.286 -6.510 35.074 1.00 51.41 281 GLN A N 1
ATOM 2154 C CA . GLN A 1 281 ? -27.550 -7.365 36.009 1.00 51.41 281 GLN A CA 1
ATOM 2155 C C . GLN A 1 281 ? -28.232 -8.741 36.084 1.00 51.41 281 GLN A C 1
ATOM 2157 O O . GLN A 1 281 ? -29.308 -8.880 36.662 1.00 51.41 281 GLN A O 1
ATOM 2162 N N . GLY A 1 282 ? -27.623 -9.753 35.463 1.00 44.12 282 GLY A N 1
ATOM 2163 C CA . GLY A 1 282 ? -27.831 -11.143 35.857 1.00 44.12 282 GLY A CA 1
ATOM 2164 C C . GLY A 1 282 ? -27.078 -11.373 37.164 1.00 44.12 282 GLY A C 1
ATOM 2165 O O . GLY A 1 282 ? -25.891 -11.064 37.214 1.00 44.12 282 GLY A O 1
ATOM 2166 N N . HIS A 1 283 ? -27.822 -11.814 38.179 1.00 31.11 283 HIS A N 1
ATOM 2167 C CA . HIS A 1 283 ? -27.419 -12.088 39.564 1.00 31.11 283 HIS A CA 1
ATOM 2168 C C . HIS A 1 283 ? -26.003 -12.633 39.775 1.00 31.11 283 HIS A C 1
ATOM 2170 O O . HIS A 1 283 ? -25.579 -13.512 38.990 1.00 31.11 283 HIS A O 1
#

Foldseek 3Di:
DDDDDDDDPDPDDDDPPVVVVVVVVVVVVVVVVVVVVVVVVVVVVVVVVVVVVVVVVVLVVLAEEEDEEQEEEHEGQEYEYEHQEYEYEHQEYEYEHQEYEYEHAEYEYEHAEYEYEHAEYEYNHQAYEYEHAEYEYEHAEYEYEHAHYEYEHAEYEYEHAHYEYEHQAYEYEHQAYEYEHQEYEYEHAEYEYAHAEYEYEHAYYEAHHQAYEYEHAAYEYEHAHYEYEHAAYEYEHAAYEYEHAAYEYEHAHYEYEHAHYEYEHAHYDYHHVHYDYHHNDDD